Protein AF-A0A956ESB9-F1 (afdb_monomer_lite)

Secondary structure (DSSP, 8-state):
-----PPPPPPPPP-HHHHHHHHHHHHHHHHHHHHHHHHHHHHHHHHHHHHHHHHHHHHHHHHHHHHHHHHHHHHHHHHHHH-SSPPPP---BSS---TT-PEEPPTTTT-SGGGEETTEE----SEESSEEEEEEETTSTTEEEEEEEE-SSSSSS-SEEEEEEEEEETTEEEEEEE--SSS--PPP-

pLDDT: mean 80.57, std 12.27, range [48.78, 97.25]

Sequence (189 aa):
MYVDDEPEPPAPPRDPHVEAESAESFLDRRGPRLLMLAFALATLLVCASVLGYERIDRSVRTARCEQDMLAAEEWQRLIESCGAPLPPSSAPVPPEVPRGVSVTTSPSDWKQPATRCGAREFSVSGPQLHSFRWERISSLADGGEVIIEADLDGDGAVDHKARFAVICDHRGCLVGDAMEDGYCDPAPD

Radius of gyration: 34.65 Å; chains: 1; bounding box: 60×54×116 Å

Foldseek 3Di:
DDDDDDDDPDDPDDDPVVVVVVVVVVCVPCVVVVVVVVVVVVVVVVVVVVVVVVVVVVVVLQVQLVVVVVLVVLLQVFQQLQAPPAWAKDQWVVNAAFAPFFDADDPVSQPDRRQHRPPHGRDDGDTHQWIWIWHADVVQVRWTKIWIFGDHPGPRDTPFIWIWIWHHDPVTIDIDDIPGPDRNDDDDD

Structure (mmCIF, N/CA/C/O backbone):
data_AF-A0A956ESB9-F1
#
_entry.id   AF-A0A956ESB9-F1
#
loop_
_atom_site.group_PDB
_atom_site.id
_atom_site.type_symbol
_atom_site.label_atom_id
_atom_site.label_alt_id
_atom_site.label_comp_id
_atom_site.label_asym_id
_atom_site.label_entity_id
_atom_site.label_seq_id
_atom_site.pdbx_PDB_ins_code
_atom_site.Cartn_x
_atom_site.Cartn_y
_atom_site.Cartn_z
_atom_site.occupancy
_atom_site.B_iso_or_equiv
_atom_site.auth_seq_id
_atom_site.auth_comp_id
_atom_site.auth_asym_id
_atom_site.auth_atom_id
_atom_site.pdbx_PDB_model_num
ATOM 1 N N . MET A 1 1 ? -26.037 40.327 86.211 1.00 48.78 1 MET A N 1
ATOM 2 C CA . MET A 1 1 ? -27.245 39.492 86.076 1.00 48.78 1 MET A CA 1
ATOM 3 C C . MET A 1 1 ? -26.784 38.187 85.469 1.00 48.78 1 MET A C 1
ATOM 5 O O . MET A 1 1 ? -26.322 38.214 84.338 1.00 48.78 1 MET A O 1
ATOM 9 N N . TYR A 1 2 ? -26.764 37.114 86.257 1.00 49.31 2 TYR A N 1
ATOM 10 C CA . TYR A 1 2 ? -26.548 35.762 85.745 1.00 49.31 2 TYR A CA 1
ATOM 11 C C . TYR A 1 2 ? -27.905 35.268 85.244 1.00 49.31 2 TYR A C 1
ATOM 13 O O . TYR A 1 2 ? -28.885 35.365 85.979 1.00 49.31 2 TYR A O 1
ATOM 21 N N . VAL A 1 3 ? -27.968 34.872 83.976 1.00 58.34 3 VAL A N 1
ATOM 22 C CA . VAL A 1 3 ? -29.128 34.192 83.398 1.00 58.34 3 VAL A CA 1
ATOM 23 C C . VAL A 1 3 ? -28.868 32.710 83.636 1.00 58.34 3 VAL A C 1
ATOM 25 O O . VAL A 1 3 ? -27.864 32.195 83.152 1.00 58.34 3 VAL A O 1
ATOM 28 N N . ASP A 1 4 ? -29.690 32.081 84.472 1.00 57.28 4 ASP A N 1
ATOM 29 C CA . ASP A 1 4 ? -29.689 30.632 84.658 1.00 57.28 4 ASP A CA 1
ATOM 30 C C . ASP A 1 4 ? -30.142 29.986 83.341 1.00 57.28 4 ASP A C 1
ATOM 32 O O . ASP A 1 4 ? -31.296 30.139 82.938 1.00 57.28 4 ASP A O 1
ATOM 36 N N . ASP A 1 5 ? -29.221 29.311 82.650 1.00 62.50 5 ASP A N 1
ATOM 37 C CA . ASP A 1 5 ? -29.546 28.436 81.524 1.00 62.50 5 ASP A CA 1
ATOM 38 C C . ASP A 1 5 ? -30.211 27.169 82.079 1.00 62.50 5 ASP A C 1
ATOM 40 O O . ASP A 1 5 ? -29.567 26.330 82.718 1.00 62.50 5 ASP A O 1
ATOM 44 N N . GLU A 1 6 ? -31.523 27.048 81.866 1.00 71.81 6 GLU A N 1
ATOM 45 C CA . GLU A 1 6 ? -32.267 25.819 82.139 1.00 71.81 6 GLU A CA 1
ATOM 46 C C . GLU A 1 6 ? -31.714 24.680 81.261 1.00 71.81 6 GLU A C 1
ATOM 48 O O . GLU A 1 6 ? -31.600 24.840 80.043 1.00 71.81 6 GLU A O 1
ATOM 53 N N . PRO A 1 7 ? -31.366 23.519 81.843 1.00 73.69 7 PRO A N 1
ATOM 54 C CA . PRO A 1 7 ? -30.838 22.399 81.082 1.00 73.69 7 PRO A CA 1
ATOM 55 C C . PRO A 1 7 ? -31.902 21.856 80.123 1.00 73.69 7 PRO A C 1
ATOM 57 O O . PRO A 1 7 ? -32.994 21.459 80.535 1.00 73.69 7 PRO A O 1
ATOM 60 N N . GLU A 1 8 ? -31.555 21.827 78.837 1.00 78.19 8 GLU A N 1
ATOM 61 C CA . GLU A 1 8 ? -32.406 21.318 77.765 1.00 78.19 8 GLU A CA 1
ATOM 62 C C . GLU A 1 8 ? -32.813 19.856 78.054 1.00 78.19 8 GLU A C 1
ATOM 64 O O . GLU A 1 8 ? -31.963 19.038 78.432 1.00 78.19 8 GLU A O 1
ATOM 69 N N . PRO A 1 9 ? -34.104 19.498 77.916 1.00 79.88 9 PRO A N 1
ATOM 70 C CA . PRO A 1 9 ? -34.563 18.144 78.184 1.00 79.88 9 PRO A CA 1
ATOM 71 C C . PRO A 1 9 ? -33.881 17.139 77.241 1.00 79.88 9 PRO A C 1
ATOM 73 O O . PRO A 1 9 ? -33.668 17.436 76.063 1.00 79.88 9 PRO A O 1
ATOM 76 N N . PRO A 1 10 ? -33.552 15.929 77.730 1.00 80.44 10 PRO A N 1
ATOM 77 C CA . PRO A 1 10 ? -32.875 14.924 76.926 1.00 80.44 10 PRO A CA 1
ATOM 78 C C . PRO A 1 10 ? -33.715 14.568 75.698 1.00 80.44 10 PRO A C 1
ATOM 80 O O . PRO A 1 10 ? -34.915 14.303 75.804 1.00 80.44 10 PRO A O 1
ATOM 83 N N . ALA A 1 11 ? -33.064 14.556 74.533 1.00 80.56 11 ALA A N 1
ATOM 84 C CA . ALA A 1 11 ? -33.702 14.195 73.278 1.00 80.56 11 ALA A CA 1
ATOM 85 C C . ALA A 1 11 ? -34.368 12.809 73.397 1.00 80.56 11 ALA A C 1
ATOM 87 O O . ALA A 1 11 ? -33.762 11.887 73.958 1.00 80.56 11 ALA A O 1
ATOM 88 N N . PRO A 1 12 ? -35.600 12.641 72.882 1.00 81.56 12 PRO A N 1
ATOM 89 C CA . PRO A 1 12 ? -36.288 11.364 72.948 1.00 81.56 12 PRO A CA 1
ATOM 90 C C . PRO A 1 12 ? -35.470 10.284 72.220 1.00 81.56 12 PRO A C 1
ATOM 92 O O . PRO A 1 12 ? -34.840 10.575 71.196 1.00 81.56 12 PRO A O 1
ATOM 95 N N . PRO A 1 13 ? -35.463 9.040 72.732 1.00 79.12 13 PRO A N 1
ATOM 96 C CA . PRO A 1 13 ? -34.739 7.943 72.107 1.00 79.12 13 PRO A CA 1
ATOM 97 C C . PRO A 1 13 ? -35.246 7.751 70.675 1.00 79.12 13 PRO A C 1
ATOM 99 O O . PRO A 1 13 ? -36.443 7.574 70.451 1.00 79.12 13 PRO A O 1
ATOM 102 N N . ARG A 1 14 ? -34.331 7.823 69.701 1.00 69.81 14 ARG A N 1
ATOM 103 C CA . ARG A 1 14 ? -34.643 7.516 68.302 1.00 69.81 14 ARG A CA 1
ATOM 104 C C . ARG A 1 14 ? -35.057 6.054 68.215 1.00 69.81 14 ARG A C 1
ATOM 106 O O . ARG A 1 14 ? -34.281 5.185 68.600 1.00 69.81 14 ARG A O 1
ATOM 113 N N . ASP A 1 15 ? -36.267 5.812 67.727 1.00 69.38 15 ASP A N 1
ATOM 114 C CA . ASP A 1 15 ? -36.794 4.472 67.507 1.00 69.38 15 ASP A CA 1
ATOM 115 C C . ASP A 1 15 ? -36.159 3.880 66.231 1.00 69.38 15 ASP A C 1
ATOM 117 O O . ASP A 1 15 ? -36.462 4.348 65.128 1.00 69.38 15 ASP A O 1
ATOM 121 N N . PRO A 1 16 ? -35.257 2.886 66.344 1.00 63.50 16 PRO A N 1
ATOM 122 C CA . PRO A 1 16 ? -34.542 2.332 65.196 1.00 63.50 16 PRO A CA 1
ATOM 123 C C . PRO A 1 16 ? -35.463 1.572 64.231 1.00 63.50 16 PRO A C 1
ATOM 125 O O . PRO A 1 16 ? -35.059 1.284 63.105 1.00 63.50 16 PRO A O 1
ATOM 128 N N . HIS A 1 17 ? -36.701 1.259 64.632 1.00 59.75 17 HIS A N 1
ATOM 129 C CA . HIS A 1 17 ? -37.647 0.547 63.777 1.00 59.75 17 HIS A CA 1
ATOM 130 C C . HIS A 1 17 ? -38.324 1.437 62.726 1.00 59.75 17 HIS A C 1
ATOM 132 O O . HIS A 1 17 ? -38.729 0.925 61.685 1.00 59.75 17 HIS A O 1
ATOM 138 N N . VAL A 1 18 ? -38.386 2.758 62.927 1.00 57.66 18 VAL A N 1
ATOM 139 C CA . VAL A 1 18 ? -39.071 3.674 61.992 1.00 57.66 18 VAL A CA 1
ATOM 140 C C . VAL A 1 18 ? -38.195 4.040 60.781 1.00 57.66 18 VAL A C 1
ATOM 142 O O . VAL A 1 18 ? -38.713 4.363 59.714 1.00 57.66 18 VAL A O 1
ATOM 145 N N . GLU A 1 19 ? -36.866 3.941 60.889 1.00 55.91 19 GLU A N 1
ATOM 146 C CA . GLU A 1 19 ? -35.960 4.243 59.766 1.00 55.91 19 GLU A CA 1
ATOM 147 C C . GLU A 1 19 ? -35.811 3.077 58.769 1.00 55.91 19 GLU A C 1
ATOM 149 O O . GLU A 1 19 ? -35.479 3.310 57.605 1.00 55.91 19 GLU A O 1
ATOM 154 N N . ALA A 1 20 ? -36.114 1.837 59.173 1.00 56.72 20 ALA A N 1
ATOM 155 C CA . ALA A 1 20 ? -35.948 0.659 58.318 1.00 56.72 20 ALA A CA 1
ATOM 156 C C . ALA A 1 20 ? -37.058 0.504 57.255 1.00 56.72 20 ALA A C 1
ATOM 158 O O . ALA A 1 20 ? -36.759 0.169 56.110 1.00 56.72 20 ALA A O 1
ATOM 159 N N . GLU A 1 21 ? -38.321 0.821 57.571 1.00 53.91 21 GLU A N 1
ATOM 160 C CA . GLU A 1 21 ? -39.445 0.658 56.621 1.00 53.91 21 GLU A CA 1
ATOM 161 C C . GLU A 1 21 ? -39.435 1.678 55.462 1.00 53.91 21 GLU A C 1
ATOM 163 O O . GLU A 1 21 ? -40.023 1.452 54.400 1.00 53.91 21 GLU A O 1
ATOM 168 N N . SER A 1 22 ? -38.729 2.800 55.617 1.00 56.19 22 SER A N 1
ATOM 169 C CA . SER A 1 22 ? -38.654 3.848 54.589 1.00 56.19 22 SER A CA 1
ATOM 170 C C . SER A 1 22 ? -37.758 3.455 53.404 1.00 56.19 22 SER A C 1
ATOM 172 O O . SER A 1 22 ? -38.047 3.805 52.256 1.0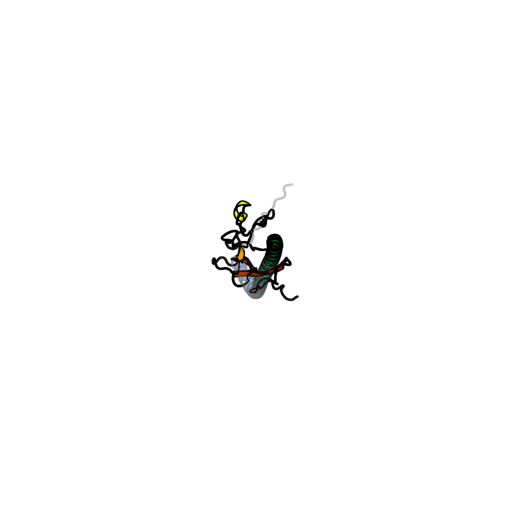0 56.19 22 SER A O 1
ATOM 174 N N . ALA A 1 23 ? -36.700 2.676 53.651 1.00 56.38 23 ALA A N 1
ATOM 175 C CA . ALA A 1 23 ? -35.727 2.311 52.622 1.00 56.38 23 ALA A CA 1
ATOM 176 C C . ALA A 1 23 ? -36.267 1.266 51.628 1.00 56.38 23 ALA A C 1
ATOM 178 O O . ALA A 1 23 ? -35.984 1.350 50.430 1.00 56.38 23 ALA A O 1
ATOM 179 N N . GLU A 1 24 ? -37.087 0.318 52.090 1.00 57.22 24 GLU A N 1
ATOM 180 C CA . GLU A 1 24 ? -37.598 -0.767 51.242 1.00 57.22 24 GLU A CA 1
ATOM 181 C C . GLU A 1 24 ? -38.722 -0.299 50.301 1.00 57.22 24 GLU A C 1
ATOM 183 O O . GLU A 1 24 ? -38.740 -0.659 49.123 1.00 57.22 24 GLU A O 1
ATOM 188 N N . SER A 1 25 ? -39.600 0.608 50.753 1.00 58.94 25 SER A N 1
ATOM 189 C CA . SER A 1 25 ? -40.683 1.146 49.907 1.00 58.94 25 SER A CA 1
ATOM 190 C C . SER A 1 25 ? -40.184 2.058 48.773 1.00 58.94 25 SER A C 1
ATOM 192 O O . SER A 1 25 ? -40.840 2.211 47.735 1.00 58.94 25 SER A O 1
ATOM 194 N N . PHE A 1 26 ? -39.002 2.659 48.945 1.00 54.91 26 PHE A N 1
ATOM 195 C CA . PHE A 1 26 ? -38.412 3.557 47.955 1.00 54.91 26 PHE A CA 1
ATOM 196 C C . PHE A 1 26 ? -37.800 2.797 46.770 1.00 54.91 26 PHE A C 1
ATOM 198 O O . PHE A 1 26 ? -37.851 3.276 45.630 1.00 54.91 26 PHE A O 1
ATOM 205 N N . LEU A 1 27 ? -37.269 1.597 47.024 1.00 58.94 27 LEU A N 1
ATOM 206 C CA . LEU A 1 27 ? -36.741 0.701 45.995 1.00 58.94 27 LEU A CA 1
ATOM 207 C C . LEU A 1 27 ? -37.862 0.108 45.125 1.00 58.94 27 LEU A C 1
ATOM 209 O O . LEU A 1 27 ? -37.694 0.008 43.908 1.00 58.94 27 LEU A O 1
ATOM 213 N N . ASP A 1 28 ? -39.031 -0.167 45.705 1.00 67.00 28 ASP A N 1
ATOM 214 C CA . ASP A 1 28 ? -40.118 -0.887 45.031 1.00 67.00 28 ASP A CA 1
ATOM 215 C C . ASP A 1 28 ? -40.805 -0.076 43.905 1.00 67.00 28 ASP A C 1
ATOM 217 O O . ASP A 1 28 ? -41.089 -0.588 42.822 1.00 67.00 28 ASP A O 1
ATOM 221 N N . ARG A 1 29 ? -40.992 1.245 44.069 1.00 68.50 29 ARG A N 1
ATOM 222 C CA . ARG A 1 29 ? -41.645 2.080 43.028 1.00 68.50 29 ARG A CA 1
ATOM 223 C C . ARG A 1 29 ? -40.711 2.672 41.976 1.00 68.50 29 ARG A C 1
ATOM 225 O O . ARG A 1 29 ? -41.174 3.038 40.892 1.00 68.50 29 ARG A O 1
ATOM 232 N N . ARG A 1 30 ? -39.419 2.837 42.277 1.00 75.62 30 ARG A N 1
ATOM 233 C CA . ARG A 1 30 ? -38.448 3.465 41.353 1.00 75.62 30 ARG A CA 1
ATOM 234 C C . ARG A 1 30 ? -37.533 2.461 40.654 1.00 75.62 30 ARG A C 1
ATOM 236 O O . ARG A 1 30 ? -37.027 2.791 39.579 1.00 75.62 30 ARG A O 1
ATOM 243 N N . GLY A 1 31 ? -37.395 1.249 41.194 1.00 80.31 31 GLY A N 1
ATOM 244 C CA . GLY A 1 31 ? -36.594 0.159 40.632 1.00 80.31 31 GLY A CA 1
ATOM 245 C C . GLY A 1 31 ? -36.803 -0.089 39.130 1.00 80.31 31 GLY A C 1
ATOM 246 O O . GLY A 1 31 ? -35.832 0.005 38.376 1.00 80.31 31 GLY A O 1
ATOM 247 N N . PRO A 1 32 ? -38.038 -0.311 38.635 1.00 87.75 32 PRO A N 1
ATOM 248 C CA . PRO A 1 32 ? -38.239 -0.673 37.229 1.00 87.75 32 PRO A CA 1
ATOM 249 C C . PRO A 1 32 ? -37.918 0.467 36.252 1.00 87.75 32 PRO A C 1
ATOM 251 O O . PRO A 1 32 ? -37.432 0.220 35.150 1.00 87.75 32 PRO A O 1
ATOM 254 N N . ARG A 1 33 ? -38.133 1.732 36.644 1.00 88.19 33 ARG A N 1
ATOM 255 C CA . ARG A 1 33 ? -37.817 2.890 35.787 1.00 88.19 33 ARG A CA 1
ATOM 256 C C . ARG A 1 33 ? -36.315 3.120 35.671 1.00 88.19 33 ARG A C 1
ATOM 258 O O . ARG A 1 33 ? -35.834 3.393 34.575 1.00 88.19 33 ARG A O 1
ATOM 265 N N . LEU A 1 34 ? -35.586 2.991 36.780 1.00 88.69 34 LEU A N 1
ATOM 266 C CA . LEU A 1 34 ? -34.125 3.087 36.780 1.00 88.69 34 LEU A CA 1
ATOM 267 C C . LEU A 1 34 ? -33.497 1.949 35.968 1.00 88.69 34 LEU A C 1
ATOM 269 O O . LEU A 1 34 ? -32.579 2.205 35.194 1.00 88.69 34 LEU A O 1
ATOM 273 N N . LEU A 1 35 ? -34.037 0.730 36.072 1.00 89.69 35 LEU A N 1
ATOM 274 C CA . LEU A 1 35 ? -33.574 -0.415 35.288 1.00 89.69 35 LEU A CA 1
ATOM 275 C C . LEU A 1 35 ? -33.789 -0.205 33.780 1.00 89.69 35 LEU A C 1
ATOM 277 O O . LEU A 1 35 ? -32.865 -0.413 32.997 1.00 89.69 35 LEU A O 1
ATOM 281 N N . MET A 1 36 ? -34.974 0.262 33.365 1.00 93.38 36 MET A N 1
ATOM 282 C CA . MET A 1 36 ? -35.233 0.556 31.949 1.00 93.38 36 MET A CA 1
ATOM 283 C C . MET A 1 36 ? -34.343 1.683 31.415 1.00 93.38 36 MET A C 1
ATOM 285 O O . MET A 1 36 ? -33.826 1.571 30.306 1.00 93.38 36 MET A O 1
ATOM 289 N N . LEU A 1 37 ? -34.119 2.742 32.202 1.00 94.81 37 LEU A N 1
ATOM 290 C CA . LEU A 1 37 ? -33.213 3.826 31.819 1.00 94.81 37 LEU A CA 1
ATOM 291 C C . LEU A 1 37 ? -31.774 3.315 31.656 1.00 94.81 37 LEU A C 1
ATOM 293 O O . LEU A 1 37 ? -31.121 3.637 30.668 1.00 94.81 37 LEU A O 1
ATOM 297 N N . ALA A 1 38 ? -31.295 2.494 32.594 1.00 94.81 38 ALA A N 1
ATOM 298 C CA . ALA A 1 38 ? -29.962 1.904 32.530 1.00 94.81 38 ALA A CA 1
ATOM 299 C C . ALA A 1 38 ? -29.798 1.002 31.297 1.00 94.81 38 ALA A C 1
ATOM 301 O O . ALA A 1 38 ? -28.787 1.091 30.604 1.00 94.81 38 ALA A O 1
ATOM 302 N N . PHE A 1 39 ? -30.809 0.190 30.974 1.00 96.19 39 PHE A N 1
ATOM 303 C CA . PHE A 1 39 ? -30.790 -0.673 29.793 1.00 96.19 39 PHE A CA 1
ATOM 304 C C . PHE A 1 39 ? -30.795 0.128 28.483 1.00 96.19 39 PHE A C 1
ATOM 306 O O . PHE A 1 39 ? -30.032 -0.169 27.562 1.00 96.19 39 PHE A O 1
ATOM 313 N N . ALA A 1 40 ? -31.616 1.179 28.406 1.00 96.75 40 ALA A N 1
ATOM 314 C CA . ALA A 1 40 ? -31.646 2.074 27.254 1.00 96.75 40 ALA A CA 1
ATOM 315 C C . ALA A 1 40 ? -30.302 2.795 27.069 1.00 96.75 40 ALA A C 1
ATOM 317 O O . ALA A 1 40 ? -29.779 2.840 25.958 1.00 96.75 40 ALA A O 1
ATOM 318 N N . LEU A 1 41 ? -29.705 3.296 28.154 1.00 97.25 41 LEU A N 1
ATOM 319 C CA . LEU A 1 41 ? -28.400 3.955 28.112 1.00 97.25 41 LEU A CA 1
ATOM 320 C C . LEU A 1 41 ? -27.284 2.986 27.694 1.00 97.25 41 LEU A C 1
ATOM 322 O O . LEU A 1 41 ? -26.458 3.336 26.856 1.00 97.25 41 LEU A O 1
ATOM 326 N N . ALA A 1 42 ? -27.281 1.761 28.227 1.00 97.25 42 ALA A N 1
ATOM 327 C CA . ALA A 1 42 ? -26.323 0.728 27.841 1.00 97.25 42 ALA A CA 1
ATOM 328 C C . ALA A 1 42 ? -26.450 0.367 26.354 1.00 97.25 42 ALA A C 1
ATOM 330 O O . ALA A 1 42 ? -25.446 0.268 25.654 1.00 97.25 42 ALA A O 1
ATOM 331 N N . THR A 1 43 ? -27.681 0.246 25.851 1.00 97.19 43 THR A N 1
ATOM 332 C CA . THR A 1 43 ? -27.942 -0.027 24.431 1.00 97.19 43 THR A CA 1
ATOM 333 C C . THR A 1 43 ? -27.442 1.120 23.550 1.00 97.19 43 THR A C 1
ATOM 335 O O . THR A 1 43 ? -26.757 0.880 22.561 1.00 97.19 43 THR A O 1
ATOM 338 N N . LEU A 1 44 ? -27.713 2.373 23.933 1.00 96.81 44 LEU A N 1
ATOM 339 C CA . LEU A 1 44 ? -27.220 3.552 23.216 1.00 96.81 44 LEU A CA 1
ATOM 340 C C . LEU A 1 44 ? -25.690 3.626 23.202 1.00 96.81 44 LEU A C 1
ATOM 342 O O . LEU A 1 44 ? -25.117 3.963 22.169 1.00 96.81 44 LEU A O 1
ATOM 346 N N . LEU A 1 45 ? -25.029 3.281 24.312 1.00 97.12 45 LEU A N 1
ATOM 347 C CA . LEU A 1 45 ? -23.568 3.219 24.384 1.00 97.12 45 LEU A CA 1
ATOM 348 C C . LEU A 1 45 ? -23.005 2.165 23.426 1.00 97.12 45 LEU A C 1
ATOM 350 O O . LEU A 1 45 ? -22.099 2.480 22.662 1.00 97.12 45 LEU A O 1
ATOM 354 N N . VAL A 1 46 ? -23.575 0.955 23.403 1.00 96.25 46 VAL A N 1
ATOM 355 C CA . VAL A 1 46 ? -23.153 -0.103 22.470 1.00 96.25 46 VAL A CA 1
ATOM 356 C C . VAL A 1 46 ? -23.363 0.331 21.017 1.00 96.25 46 VAL A C 1
ATOM 358 O O . VAL A 1 46 ? -22.438 0.226 20.214 1.00 96.25 46 VAL A O 1
ATOM 361 N N . CYS A 1 47 ? -24.531 0.887 20.675 1.00 95.00 47 CYS A N 1
ATOM 362 C CA . CYS A 1 47 ? -24.802 1.407 19.332 1.00 95.00 47 CYS A CA 1
ATOM 363 C C . CYS A 1 47 ? -23.809 2.506 18.924 1.00 95.00 47 CYS A C 1
ATOM 365 O O . CYS A 1 47 ? -23.287 2.481 17.811 1.00 95.00 47 CYS A O 1
ATOM 367 N N . ALA A 1 48 ? -23.514 3.451 19.821 1.00 94.19 48 ALA A N 1
ATOM 368 C CA . ALA A 1 48 ? -22.550 4.516 19.560 1.00 94.19 48 ALA A CA 1
ATOM 369 C C . ALA A 1 48 ? -21.126 3.970 19.363 1.00 94.19 48 ALA A C 1
ATOM 371 O O . ALA A 1 48 ? -20.408 4.453 18.489 1.00 94.19 48 ALA A O 1
ATOM 372 N N . SER A 1 49 ? -20.724 2.949 20.127 1.00 92.81 49 SER A N 1
ATOM 373 C CA . SER A 1 49 ? -19.426 2.287 19.962 1.00 92.81 49 SER A CA 1
ATOM 374 C C . SER A 1 49 ? -19.303 1.567 18.619 1.00 92.81 49 SER A C 1
ATOM 376 O O . SER A 1 49 ? -18.276 1.710 17.961 1.00 92.81 49 SER A O 1
ATOM 378 N N . VAL A 1 50 ? -20.342 0.846 18.184 1.00 92.19 50 VAL A N 1
ATOM 379 C CA . VAL A 1 50 ? -20.344 0.144 16.888 1.00 92.19 50 VAL A CA 1
ATOM 380 C C . VAL A 1 50 ? -20.264 1.139 15.728 1.00 92.19 50 VAL A C 1
ATOM 382 O O . VAL A 1 50 ? -19.385 1.016 14.881 1.00 92.19 50 VAL A O 1
ATOM 385 N N . LEU A 1 51 ? -21.095 2.187 15.735 1.00 91.38 51 LEU A N 1
ATOM 386 C CA . LEU A 1 51 ? -21.065 3.230 14.699 1.00 91.38 51 LEU A CA 1
ATOM 387 C C . LEU A 1 51 ? -19.735 3.999 14.682 1.00 91.38 51 LEU A C 1
ATOM 389 O O . LEU A 1 51 ? -19.236 4.376 13.621 1.00 91.38 51 LEU A O 1
ATOM 393 N N . GLY A 1 52 ? -19.149 4.238 15.860 1.00 88.62 52 GLY A N 1
ATOM 394 C CA . GLY A 1 52 ? -17.823 4.836 15.982 1.00 88.62 52 GLY A CA 1
ATOM 395 C C . GLY A 1 52 ? -16.741 3.959 15.353 1.00 88.62 52 GLY A C 1
ATOM 396 O O . GLY A 1 52 ? -15.905 4.469 14.607 1.00 88.62 52 GLY A O 1
ATOM 397 N N . TYR A 1 53 ? -16.790 2.649 15.605 1.00 84.81 53 TYR A N 1
ATOM 398 C CA . TYR A 1 53 ? -15.859 1.681 15.031 1.00 84.81 53 TYR A CA 1
ATOM 399 C C . TYR A 1 53 ? -15.971 1.616 13.504 1.00 84.81 53 TYR A C 1
ATOM 401 O O . TYR A 1 53 ? -14.962 1.771 12.826 1.00 84.81 53 TYR A O 1
ATOM 409 N N . GLU A 1 54 ? -17.183 1.495 12.955 1.00 83.56 54 GLU A N 1
ATOM 410 C CA . GLU A 1 54 ? -17.405 1.451 11.500 1.00 83.56 54 GLU A CA 1
ATOM 411 C C . GLU A 1 54 ? -16.908 2.714 10.790 1.00 83.56 54 GLU A C 1
ATOM 413 O O . GLU A 1 54 ? -16.342 2.645 9.698 1.00 83.56 54 GLU A O 1
ATOM 418 N N . ARG A 1 55 ? -17.090 3.887 11.410 1.00 82.31 55 ARG A N 1
ATOM 419 C CA . ARG A 1 55 ? -16.620 5.152 10.838 1.00 82.31 55 ARG A CA 1
ATOM 420 C C . ARG A 1 55 ? -15.098 5.246 10.831 1.00 82.31 55 ARG A C 1
ATOM 422 O O . ARG A 1 55 ? -14.532 5.703 9.838 1.00 82.31 55 ARG A O 1
ATOM 429 N N . ILE A 1 56 ? -14.450 4.842 11.927 1.00 78.81 56 ILE A N 1
ATOM 430 C CA . ILE A 1 56 ? -12.986 4.811 12.016 1.00 78.81 56 ILE A CA 1
ATOM 431 C C . ILE A 1 56 ? -12.444 3.820 10.994 1.00 78.81 56 ILE A C 1
ATOM 433 O O . ILE A 1 56 ? -11.585 4.196 10.201 1.00 78.81 56 ILE A O 1
ATOM 437 N N . ASP A 1 57 ? -12.993 2.608 10.959 1.00 80.62 57 ASP A N 1
ATOM 438 C CA . ASP A 1 57 ? -12.581 1.569 10.027 1.00 80.62 57 ASP A CA 1
ATOM 439 C C . ASP A 1 57 ? -12.685 2.069 8.584 1.00 80.62 57 ASP A C 1
ATOM 441 O O . ASP A 1 57 ? -11.671 2.144 7.896 1.00 80.62 57 ASP A O 1
ATOM 445 N N . ARG A 1 58 ? -13.849 2.587 8.166 1.00 78.06 58 ARG A N 1
ATOM 446 C CA . ARG A 1 58 ? -14.031 3.167 6.825 1.00 78.06 58 ARG A CA 1
ATOM 447 C C . ARG A 1 58 ? -13.014 4.265 6.517 1.00 78.06 58 ARG A C 1
ATOM 449 O O . ARG A 1 58 ? -12.422 4.247 5.445 1.00 78.06 58 ARG A O 1
ATOM 456 N N . SER A 1 59 ? -12.781 5.195 7.446 1.00 75.25 59 SER A N 1
ATOM 457 C CA . SER A 1 59 ? -11.814 6.280 7.227 1.00 75.25 59 SER A CA 1
ATOM 458 C C . SER A 1 59 ? -10.386 5.765 7.034 1.00 75.25 59 SER A C 1
ATOM 460 O O . SER A 1 59 ? -9.654 6.271 6.187 1.00 75.25 59 SER A O 1
ATOM 462 N N . VAL A 1 60 ? -10.010 4.720 7.778 1.00 77.94 60 VAL A N 1
ATOM 463 C CA . VAL A 1 60 ? -8.708 4.064 7.657 1.00 77.94 60 VAL A CA 1
ATOM 464 C C . VAL A 1 60 ? -8.607 3.326 6.323 1.00 77.94 60 VAL A C 1
ATOM 466 O O . VAL A 1 60 ? -7.562 3.408 5.684 1.00 77.94 60 VAL A O 1
ATOM 469 N N . ARG A 1 61 ? -9.677 2.661 5.863 1.00 76.94 61 ARG A N 1
ATOM 470 C CA . ARG A 1 61 ? -9.701 2.004 4.545 1.00 76.94 61 ARG A CA 1
ATOM 471 C C . ARG A 1 61 ? -9.540 3.006 3.405 1.00 76.94 61 ARG A C 1
ATOM 473 O O . ARG A 1 61 ? -8.687 2.806 2.552 1.00 76.94 61 ARG A O 1
ATOM 480 N N . THR A 1 62 ? -10.285 4.112 3.428 1.00 77.62 62 THR A N 1
ATOM 481 C CA . THR A 1 62 ? -10.193 5.150 2.388 1.00 77.62 62 THR A CA 1
ATOM 482 C C . THR A 1 62 ? -8.795 5.761 2.313 1.00 77.62 62 THR A C 1
ATOM 484 O O . THR A 1 62 ? -8.243 5.878 1.224 1.00 77.62 62 THR A O 1
ATOM 487 N N . ALA A 1 63 ? -8.192 6.098 3.458 1.00 76.81 63 ALA A N 1
ATOM 488 C CA . ALA A 1 63 ? -6.837 6.649 3.485 1.00 76.81 63 ALA A CA 1
ATOM 489 C C . ALA A 1 63 ? -5.785 5.658 2.947 1.00 76.81 63 ALA A C 1
ATOM 491 O O . ALA A 1 63 ? -4.818 6.074 2.314 1.00 76.81 63 ALA A O 1
ATOM 492 N N . ARG A 1 64 ? -5.977 4.351 3.176 1.00 77.38 64 ARG A N 1
ATOM 493 C CA . ARG A 1 64 ? -5.109 3.296 2.625 1.00 77.38 64 ARG A CA 1
ATOM 494 C C . ARG A 1 64 ? -5.238 3.199 1.107 1.00 77.38 64 ARG A C 1
ATOM 496 O O . ARG A 1 64 ? -4.224 3.265 0.428 1.00 77.38 64 ARG A O 1
ATOM 503 N N . CYS A 1 65 ? -6.465 3.180 0.592 1.00 76.25 65 CYS A N 1
ATOM 504 C CA . CYS A 1 65 ? -6.715 3.165 -0.848 1.00 76.25 65 CYS A CA 1
ATOM 505 C C . CYS A 1 65 ? -6.094 4.363 -1.577 1.00 76.25 65 CYS A C 1
ATOM 507 O O . CYS A 1 65 ? -5.530 4.207 -2.656 1.00 76.25 65 CYS A O 1
ATOM 509 N N . GLU A 1 66 ? -6.152 5.561 -0.989 1.00 80.94 66 GLU A N 1
ATOM 510 C CA . GLU A 1 66 ? -5.504 6.741 -1.574 1.00 80.94 66 GLU A CA 1
ATOM 511 C C . GLU A 1 66 ? -3.979 6.561 -1.666 1.00 80.94 66 GLU A C 1
ATOM 513 O O . GLU A 1 66 ? -3.374 6.879 -2.690 1.00 80.94 66 GLU A O 1
ATOM 518 N N . GLN A 1 67 ? -3.356 5.987 -0.632 1.00 79.50 67 GLN A N 1
ATOM 519 C CA . GLN A 1 67 ? -1.927 5.675 -0.643 1.00 79.50 67 GLN A CA 1
ATOM 520 C C . GLN A 1 67 ? -1.570 4.631 -1.714 1.00 79.50 67 GLN A C 1
ATOM 522 O O . GLN A 1 67 ? -0.546 4.782 -2.384 1.00 79.50 67 GLN A O 1
ATOM 527 N N . ASP A 1 68 ? -2.407 3.612 -1.902 1.00 77.44 68 ASP A N 1
ATOM 528 C CA . ASP A 1 68 ? -2.173 2.547 -2.884 1.00 77.44 68 ASP A CA 1
ATOM 529 C C . ASP A 1 68 ? -2.273 3.061 -4.314 1.00 77.44 68 ASP A C 1
ATOM 531 O O . ASP A 1 68 ? -1.411 2.760 -5.140 1.00 77.44 68 ASP A O 1
ATOM 535 N N . MET A 1 69 ? -3.257 3.917 -4.587 1.00 77.44 69 MET A N 1
ATOM 536 C CA . MET A 1 69 ? -3.396 4.576 -5.884 1.00 77.44 69 MET A CA 1
ATOM 537 C C . MET A 1 69 ? -2.196 5.477 -6.192 1.00 77.44 69 MET A C 1
ATOM 539 O O . MET A 1 69 ? -1.649 5.413 -7.292 1.00 77.44 69 MET A O 1
ATOM 543 N N . LEU A 1 70 ? -1.723 6.265 -5.220 1.00 83.75 70 LEU A N 1
ATOM 544 C CA . LEU A 1 70 ? -0.532 7.103 -5.401 1.00 83.75 70 LEU A CA 1
ATOM 545 C C . LEU A 1 70 ? 0.727 6.268 -5.672 1.00 83.75 70 LEU A C 1
ATOM 547 O O . LEU A 1 70 ? 1.529 6.616 -6.541 1.00 83.75 70 LEU A O 1
ATOM 551 N N . ALA A 1 71 ? 0.895 5.154 -4.958 1.00 82.88 71 ALA A N 1
ATOM 552 C CA . ALA A 1 71 ? 2.013 4.244 -5.176 1.00 82.88 71 ALA A CA 1
ATOM 553 C C . ALA A 1 71 ? 1.925 3.540 -6.541 1.00 82.88 71 ALA A C 1
ATOM 555 O O . ALA A 1 71 ? 2.940 3.408 -7.228 1.00 82.88 71 ALA A O 1
ATOM 556 N N . ALA A 1 72 ? 0.727 3.130 -6.965 1.00 78.50 72 ALA A N 1
ATOM 557 C CA . ALA A 1 72 ? 0.489 2.555 -8.286 1.00 78.50 72 ALA A CA 1
ATOM 558 C C . ALA A 1 72 ? 0.823 3.552 -9.407 1.00 78.50 72 ALA A C 1
ATOM 560 O O . ALA A 1 72 ? 1.530 3.198 -10.352 1.00 78.50 72 ALA A O 1
ATOM 561 N N . GLU A 1 73 ? 0.401 4.814 -9.274 1.00 81.38 73 GLU A N 1
ATOM 562 C CA . GLU A 1 73 ? 0.742 5.884 -10.218 1.00 81.38 73 GLU A CA 1
ATOM 563 C C . GLU A 1 73 ? 2.254 6.134 -10.303 1.00 81.38 73 GLU A C 1
ATOM 565 O O . GLU A 1 73 ? 2.800 6.391 -11.380 1.00 81.38 73 GLU A O 1
ATOM 570 N N . GLU A 1 74 ? 2.964 6.096 -9.175 1.00 87.44 74 GLU A N 1
ATOM 571 C CA . GLU A 1 74 ? 4.410 6.305 -9.169 1.00 87.44 74 GLU A CA 1
ATOM 572 C C . GLU A 1 74 ? 5.154 5.110 -9.793 1.00 87.44 74 GLU A C 1
ATOM 574 O O . GLU A 1 74 ? 6.076 5.312 -10.591 1.00 87.44 74 GLU A O 1
ATOM 579 N N . TRP A 1 75 ? 4.700 3.878 -9.542 1.00 83.62 75 TRP A N 1
ATOM 580 C CA . TRP A 1 75 ? 5.183 2.689 -10.249 1.00 83.62 75 TRP A CA 1
ATOM 581 C C . TRP A 1 75 ? 4.933 2.777 -11.753 1.00 83.62 75 TRP A C 1
ATOM 583 O O . TRP A 1 75 ? 5.840 2.507 -12.540 1.00 83.62 75 TRP A O 1
ATOM 593 N N . GLN A 1 76 ? 3.743 3.211 -12.166 1.00 79.44 76 GLN A N 1
ATOM 594 C CA . GLN A 1 76 ? 3.424 3.463 -13.568 1.00 79.44 76 GLN A CA 1
ATOM 595 C C . GLN A 1 76 ? 4.440 4.420 -14.203 1.00 79.44 76 GLN A C 1
ATOM 597 O O . GLN A 1 76 ? 5.059 4.089 -15.216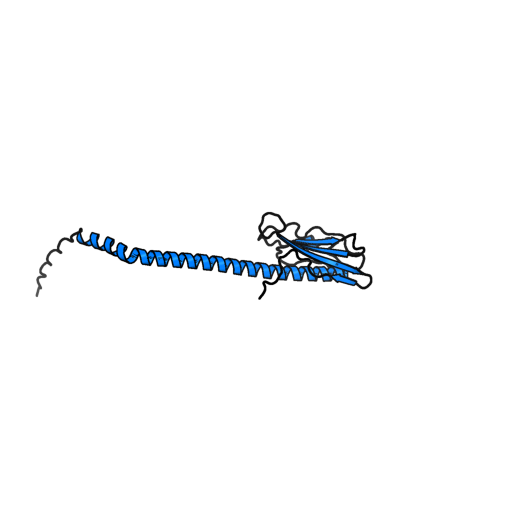 1.00 79.44 76 GLN A O 1
ATOM 602 N N . ARG A 1 77 ? 4.666 5.586 -13.584 1.00 84.31 77 ARG A N 1
ATOM 603 C CA . ARG A 1 77 ? 5.610 6.597 -14.092 1.00 84.31 77 ARG A CA 1
ATOM 604 C C . ARG A 1 77 ? 7.045 6.078 -14.151 1.00 84.31 77 ARG A C 1
ATOM 606 O O . ARG A 1 77 ? 7.826 6.529 -14.999 1.00 84.31 77 ARG A O 1
ATOM 613 N N . LEU A 1 78 ? 7.418 5.175 -13.242 1.00 88.31 78 LEU A N 1
ATOM 614 C CA . LEU A 1 78 ? 8.703 4.491 -13.293 1.00 88.31 78 LEU A CA 1
ATOM 615 C C . LEU A 1 78 ? 8.759 3.571 -14.520 1.00 88.31 78 LEU A C 1
ATOM 617 O O . LEU A 1 78 ? 9.654 3.740 -15.346 1.00 88.31 78 LEU A O 1
ATOM 621 N N . ILE A 1 79 ? 7.811 2.648 -14.679 1.00 84.06 79 ILE A N 1
ATOM 622 C CA . ILE A 1 79 ? 7.835 1.657 -15.764 1.00 84.06 79 ILE A CA 1
ATOM 623 C C . ILE A 1 79 ? 7.746 2.321 -17.144 1.00 84.06 79 ILE A C 1
ATOM 625 O O . ILE A 1 79 ? 8.518 1.972 -18.038 1.00 84.06 79 ILE A O 1
ATOM 629 N N . GLU A 1 80 ? 6.915 3.354 -17.304 1.00 81.44 80 GLU A N 1
ATOM 630 C CA . GLU A 1 80 ? 6.869 4.169 -18.527 1.00 81.44 80 GLU A CA 1
ATOM 631 C C . GLU A 1 80 ? 8.241 4.757 -18.890 1.00 81.44 80 GLU A C 1
ATOM 633 O O . GLU A 1 80 ? 8.588 4.866 -20.066 1.00 81.44 80 GLU A O 1
ATOM 638 N N . SER A 1 81 ? 9.056 5.103 -17.888 1.00 86.06 81 SER A N 1
ATOM 639 C CA . SER A 1 81 ? 10.399 5.648 -18.105 1.00 86.06 81 SER A CA 1
ATOM 640 C C . SER A 1 81 ? 11.466 4.598 -18.428 1.00 86.06 81 SER A C 1
ATOM 642 O O . SER A 1 81 ? 12.520 4.962 -18.949 1.00 86.06 81 SER A O 1
ATOM 644 N N . CYS A 1 82 ? 11.216 3.316 -18.137 1.00 82.69 82 CYS A N 1
ATOM 645 C CA . CYS A 1 82 ? 12.121 2.221 -18.496 1.00 82.69 82 CYS A CA 1
ATOM 646 C C . CYS A 1 82 ? 12.131 1.959 -20.007 1.00 82.69 82 CYS A C 1
ATOM 648 O O . CYS A 1 82 ? 13.183 1.645 -20.566 1.00 82.69 82 CYS A O 1
ATOM 650 N N . GLY A 1 83 ? 10.973 2.082 -20.664 1.00 78.62 83 GLY A N 1
ATOM 651 C CA . GLY A 1 83 ? 10.794 1.589 -22.028 1.00 78.62 83 GLY A CA 1
ATOM 652 C C . GLY A 1 83 ? 11.028 0.075 -22.136 1.00 78.62 83 GLY A C 1
ATOM 653 O O . GLY A 1 83 ? 10.978 -0.655 -21.146 1.00 78.62 83 GLY A O 1
ATOM 654 N N . ALA A 1 84 ? 11.286 -0.405 -23.354 1.00 77.88 84 ALA A N 1
ATOM 655 C CA . ALA A 1 84 ? 11.668 -1.795 -23.594 1.00 77.88 84 ALA A CA 1
ATOM 656 C C . ALA A 1 84 ? 13.206 -1.966 -23.541 1.00 77.88 84 ALA A C 1
ATOM 658 O O . ALA A 1 84 ? 13.924 -1.142 -24.118 1.00 77.88 84 ALA A O 1
ATOM 659 N N . PRO A 1 85 ? 13.736 -3.048 -22.933 1.00 81.88 85 PRO A N 1
ATOM 660 C CA . PRO A 1 85 ? 13.004 -4.135 -22.282 1.00 8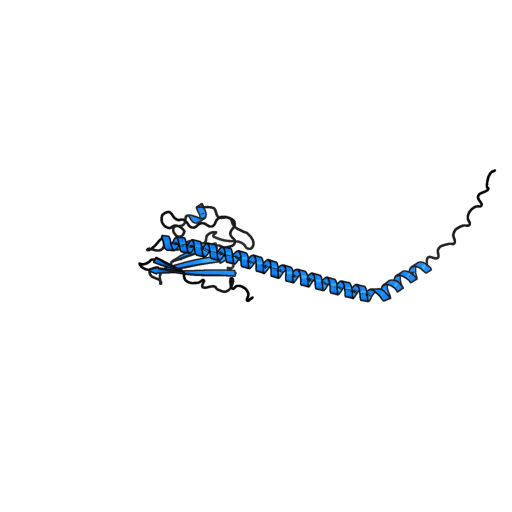1.88 85 PRO A CA 1
ATOM 661 C C . PRO A 1 85 ? 12.536 -3.775 -20.865 1.00 81.88 85 PRO A C 1
ATOM 663 O O . PRO A 1 85 ? 13.232 -3.082 -20.125 1.00 81.88 85 PRO A O 1
ATOM 666 N N . LEU A 1 86 ? 11.391 -4.335 -20.466 1.00 85.69 86 LEU A N 1
ATOM 667 C CA . LEU A 1 86 ? 10.863 -4.178 -19.113 1.00 85.69 86 LEU A CA 1
ATOM 668 C C . LEU A 1 86 ? 11.786 -4.788 -18.042 1.00 85.69 86 LEU A C 1
ATOM 670 O O . LEU A 1 86 ? 12.433 -5.821 -18.291 1.00 85.69 86 LEU A O 1
ATOM 674 N N . PRO A 1 87 ? 11.806 -4.209 -16.825 1.00 89.56 87 PRO A N 1
ATOM 675 C CA . PRO A 1 87 ? 12.600 -4.739 -15.730 1.00 89.56 87 PRO A CA 1
ATOM 676 C C . PRO A 1 87 ? 12.215 -6.184 -15.361 1.00 89.56 87 PRO A C 1
ATOM 678 O O . PRO A 1 87 ? 11.074 -6.609 -15.580 1.00 89.56 87 PRO A O 1
ATOM 681 N N . PRO A 1 88 ? 13.142 -6.967 -14.774 1.00 91.81 88 PRO A N 1
ATOM 682 C CA . PRO A 1 88 ? 12.806 -8.267 -14.193 1.00 91.81 88 PRO A CA 1
ATOM 683 C C . PRO A 1 88 ? 11.885 -8.096 -12.977 1.00 91.81 88 PRO A C 1
ATOM 685 O O . PRO A 1 88 ? 11.890 -7.034 -12.367 1.00 91.81 88 PRO A O 1
ATOM 688 N N . SER A 1 89 ? 11.145 -9.140 -12.589 1.00 93.31 89 SER A N 1
ATOM 689 C CA . SER A 1 89 ? 10.315 -9.121 -11.374 1.00 93.31 89 SER A CA 1
ATOM 690 C C . SER A 1 89 ? 11.130 -8.796 -10.111 1.00 93.31 89 SER A C 1
ATOM 692 O O . SER A 1 89 ? 12.306 -9.164 -10.024 1.00 93.31 89 SER A O 1
ATOM 694 N N . SER A 1 90 ? 10.505 -8.148 -9.126 1.00 94.69 90 SER A N 1
ATOM 695 C CA . SER A 1 90 ? 11.101 -7.855 -7.816 1.00 94.69 90 SER A CA 1
ATOM 696 C C . SER A 1 90 ? 10.571 -8.752 -6.706 1.00 94.69 90 SER A C 1
ATOM 698 O O . SER A 1 90 ? 9.486 -9.326 -6.794 1.00 94.69 90 SER A O 1
ATOM 700 N N . ALA A 1 91 ? 11.330 -8.807 -5.613 1.00 95.56 91 ALA A N 1
ATOM 701 C CA . ALA A 1 91 ? 10.788 -9.194 -4.321 1.00 95.56 91 ALA A CA 1
ATOM 702 C C . ALA A 1 91 ? 9.865 -8.080 -3.776 1.00 95.56 91 ALA A C 1
ATOM 704 O O . ALA A 1 91 ? 10.057 -6.913 -4.146 1.00 95.56 91 ALA A O 1
ATOM 705 N N . PRO A 1 92 ? 8.900 -8.414 -2.901 1.00 94.06 92 PRO A N 1
ATOM 706 C CA . PRO A 1 92 ? 8.102 -7.424 -2.182 1.00 94.06 92 PRO A CA 1
ATOM 707 C C . PRO A 1 92 ? 8.974 -6.494 -1.334 1.00 94.06 92 PRO A C 1
ATOM 709 O O . PRO A 1 92 ? 9.946 -6.928 -0.709 1.00 94.06 92 PRO A O 1
ATOM 712 N N . VAL A 1 93 ? 8.628 -5.206 -1.338 1.00 93.69 93 VAL A N 1
ATOM 713 C CA . VAL A 1 93 ? 9.246 -4.170 -0.503 1.00 93.69 93 VAL A CA 1
ATOM 714 C C . VAL A 1 93 ? 8.152 -3.402 0.241 1.00 93.69 93 VAL A C 1
ATOM 716 O O . VAL A 1 93 ? 7.293 -2.831 -0.424 1.00 93.69 93 VAL A O 1
ATOM 719 N N . PRO A 1 94 ? 8.182 -3.365 1.584 1.00 92.56 94 PRO A N 1
ATOM 720 C CA . PRO A 1 94 ? 8.951 -4.273 2.441 1.00 92.56 94 PRO A CA 1
ATOM 721 C C . PRO A 1 94 ? 8.561 -5.747 2.186 1.00 92.56 94 PRO A C 1
ATOM 723 O O . PRO A 1 94 ? 7.492 -6.014 1.639 1.00 92.56 94 PRO A O 1
ATOM 726 N N . PRO A 1 95 ? 9.418 -6.715 2.562 1.00 89.81 95 PRO A N 1
ATOM 727 C CA . PRO A 1 95 ? 9.152 -8.133 2.315 1.00 89.81 95 PRO A CA 1
ATOM 728 C C . PRO A 1 95 ? 7.931 -8.663 3.075 1.00 89.81 95 PRO A C 1
ATOM 730 O O . PRO A 1 95 ? 7.314 -9.625 2.631 1.00 89.81 95 PRO A O 1
ATOM 733 N N . GLU A 1 96 ? 7.598 -8.039 4.204 1.00 85.31 96 GLU A N 1
ATOM 734 C CA . GLU A 1 96 ? 6.456 -8.380 5.044 1.00 85.31 96 GLU A CA 1
ATOM 735 C C . GLU A 1 96 ? 5.964 -7.111 5.748 1.00 85.31 96 GLU A C 1
ATOM 737 O O . GLU A 1 96 ? 6.772 -6.284 6.190 1.00 85.31 96 GLU A O 1
ATOM 742 N N . VAL A 1 97 ? 4.643 -6.956 5.849 1.00 85.62 97 VAL A N 1
ATOM 743 C CA . VAL A 1 97 ? 4.005 -5.894 6.631 1.00 85.62 97 VAL A CA 1
ATOM 744 C C . VAL A 1 97 ? 3.044 -6.534 7.623 1.00 85.62 97 VAL A C 1
ATOM 746 O O . VAL A 1 97 ? 1.980 -6.984 7.210 1.00 85.62 97 VAL A O 1
ATOM 749 N N . PRO A 1 98 ? 3.385 -6.575 8.921 1.00 82.62 98 PRO A N 1
ATOM 750 C CA . PRO A 1 98 ? 2.474 -7.091 9.931 1.00 82.62 98 PRO A CA 1
ATOM 751 C C . PRO A 1 98 ? 1.259 -6.178 10.108 1.00 82.62 98 PRO A C 1
ATOM 753 O O . PRO A 1 98 ? 1.366 -4.948 10.047 1.00 82.62 98 PRO A O 1
ATOM 756 N N . ARG A 1 99 ? 0.112 -6.766 10.449 1.00 81.88 99 ARG A N 1
ATOM 757 C CA . ARG A 1 99 ? -1.122 -6.019 10.699 1.00 81.88 99 ARG A CA 1
ATOM 758 C C . ARG A 1 99 ? -0.960 -4.859 11.664 1.00 81.88 99 ARG A C 1
ATOM 760 O O . ARG A 1 99 ? -0.535 -5.006 12.809 1.00 81.88 99 ARG A O 1
ATOM 767 N N . GLY A 1 100 ? -1.436 -3.699 11.217 1.00 75.12 100 GLY A N 1
ATOM 768 C CA . GLY A 1 100 ? -1.509 -2.494 12.041 1.00 75.12 100 GLY A CA 1
ATOM 769 C C . GLY A 1 100 ? -0.136 -1.936 12.409 1.00 75.12 100 GLY A C 1
ATOM 770 O O . GLY A 1 100 ? -0.061 -0.959 13.153 1.00 75.12 100 GLY A O 1
ATOM 771 N N . VAL A 1 101 ? 0.936 -2.524 11.874 1.00 82.38 101 VAL A N 1
ATOM 772 C CA . VAL A 1 101 ? 2.301 -2.059 12.039 1.00 82.38 101 VAL A CA 1
ATOM 773 C C . VAL A 1 101 ? 2.717 -1.421 10.733 1.00 82.38 101 VAL A C 1
ATOM 775 O O . VAL A 1 101 ? 2.922 -2.082 9.722 1.00 82.38 101 VAL A O 1
ATOM 778 N N . SER A 1 102 ? 2.865 -0.105 10.761 1.00 85.44 102 SER A N 1
ATOM 779 C CA . SER A 1 102 ? 3.461 0.593 9.638 1.00 85.44 102 SER A CA 1
ATOM 780 C C . SER A 1 102 ? 4.966 0.326 9.613 1.00 85.44 102 SER A C 1
ATOM 782 O O . SER A 1 102 ? 5.660 0.614 10.594 1.00 85.44 102 SER A O 1
ATOM 784 N N . VAL A 1 103 ? 5.476 -0.195 8.503 1.00 88.56 103 VAL A N 1
ATOM 785 C CA . VAL A 1 103 ? 6.897 -0.496 8.315 1.00 88.56 103 VAL A CA 1
ATOM 786 C C . VAL A 1 103 ? 7.550 0.637 7.536 1.00 88.56 103 VAL A C 1
ATOM 788 O O . VAL A 1 103 ? 7.079 1.032 6.475 1.00 88.56 103 VAL A O 1
ATOM 791 N N . THR A 1 104 ? 8.654 1.170 8.047 1.00 91.50 104 THR A N 1
ATOM 792 C CA . THR A 1 104 ? 9.440 2.172 7.320 1.00 91.50 104 THR A CA 1
ATOM 793 C C . THR A 1 104 ? 10.559 1.473 6.565 1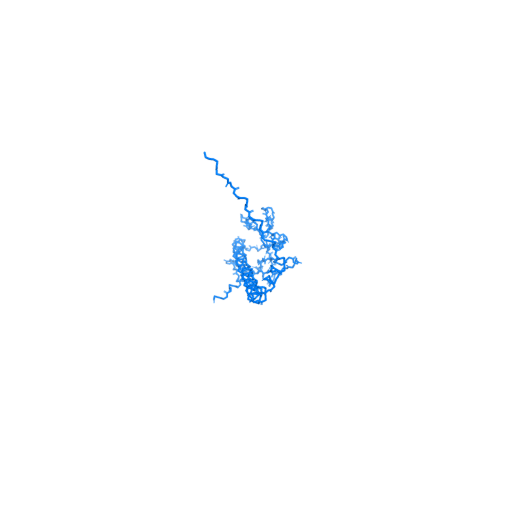.00 91.50 104 THR A C 1
ATOM 795 O O . THR A 1 104 ? 11.444 0.881 7.181 1.00 91.50 104 THR A O 1
ATOM 798 N N . THR A 1 105 ? 10.555 1.578 5.239 1.00 91.62 105 THR A N 1
ATOM 799 C CA . THR A 1 105 ? 11.667 1.111 4.402 1.00 91.62 105 THR A CA 1
ATOM 800 C C . THR A 1 105 ? 12.755 2.173 4.302 1.00 91.62 105 THR A C 1
ATOM 802 O O . THR A 1 105 ? 12.481 3.371 4.218 1.00 91.62 105 THR A O 1
ATOM 805 N N . SER A 1 106 ? 14.000 1.732 4.244 1.00 92.25 106 S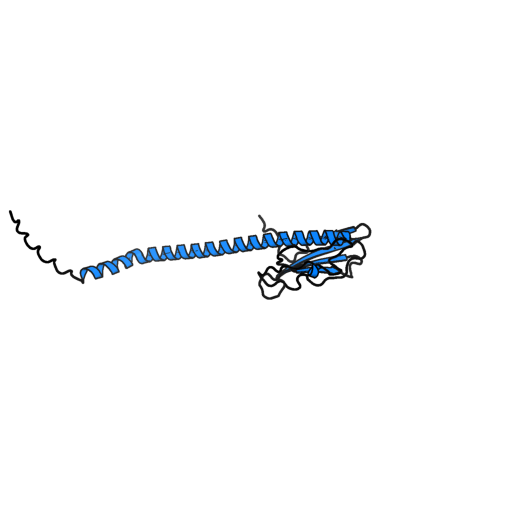ER A N 1
ATOM 806 C CA . SER A 1 106 ? 15.161 2.532 3.884 1.00 92.25 106 SER A CA 1
ATOM 807 C C . SER A 1 106 ? 15.319 2.646 2.358 1.00 92.25 106 SER A C 1
ATOM 809 O O . SER A 1 106 ? 14.878 1.764 1.621 1.00 92.25 106 SER A O 1
ATOM 811 N N . PRO A 1 107 ? 16.045 3.658 1.844 1.00 90.31 107 PRO A N 1
ATOM 812 C CA . PRO A 1 107 ? 16.380 3.729 0.419 1.00 90.31 107 PRO A CA 1
ATOM 813 C C . PRO A 1 107 ? 17.132 2.497 -0.111 1.00 90.31 107 PRO A C 1
ATOM 815 O O . PRO A 1 107 ? 17.118 2.236 -1.307 1.00 90.31 107 PRO A O 1
ATOM 818 N N . SER A 1 108 ? 17.823 1.737 0.747 1.00 91.75 108 SER A N 1
ATOM 819 C CA . SER A 1 108 ? 18.486 0.488 0.346 1.00 91.75 108 SER A CA 1
ATOM 820 C C . SER A 1 108 ? 17.519 -0.636 -0.006 1.00 91.75 108 SER A C 1
ATOM 822 O O . SER A 1 108 ? 17.872 -1.457 -0.849 1.00 91.75 108 SER A O 1
ATOM 824 N N . ASP A 1 109 ? 16.325 -0.658 0.586 1.00 93.50 109 ASP A N 1
ATOM 825 C CA . ASP A 1 109 ? 15.330 -1.713 0.346 1.00 93.50 109 ASP A CA 1
ATOM 826 C C . ASP A 1 109 ? 14.762 -1.634 -1.082 1.00 93.50 109 ASP A C 1
ATOM 828 O O . ASP A 1 109 ? 14.368 -2.638 -1.674 1.00 93.50 109 ASP A O 1
ATOM 832 N N . TRP A 1 110 ? 14.834 -0.440 -1.676 1.00 92.56 110 TRP A N 1
ATOM 833 C CA . TRP A 1 110 ? 14.402 -0.126 -3.035 1.00 92.56 110 TRP A CA 1
ATOM 834 C C . TRP A 1 110 ? 15.496 -0.294 -4.096 1.00 92.56 110 TRP A C 1
ATOM 836 O O . TRP A 1 110 ? 15.266 0.024 -5.256 1.00 92.56 110 TRP A O 1
ATOM 846 N N . LYS A 1 111 ? 16.683 -0.824 -3.773 1.00 91.44 111 LYS A N 1
ATOM 847 C CA . LYS A 1 111 ? 17.791 -0.974 -4.748 1.00 91.44 111 LYS A CA 1
ATOM 848 C C . LYS A 1 111 ? 17.690 -2.225 -5.624 1.00 91.44 111 LYS A C 1
ATOM 850 O O . LYS A 1 111 ? 18.708 -2.801 -6.014 1.00 91.44 111 LYS A O 1
ATOM 855 N N . GLN A 1 112 ? 16.478 -2.670 -5.928 1.00 94.06 112 GLN A N 1
ATOM 856 C CA . GLN A 1 112 ? 16.262 -3.813 -6.805 1.00 94.06 112 GLN A CA 1
ATOM 857 C C . GLN A 1 112 ? 16.341 -3.383 -8.280 1.00 94.06 112 GLN A C 1
ATOM 859 O O . GLN A 1 112 ? 16.100 -2.222 -8.607 1.00 94.06 112 GLN A O 1
ATOM 864 N N . PRO A 1 113 ? 16.669 -4.295 -9.213 1.00 92.12 113 PRO A N 1
ATOM 865 C CA . PRO A 1 113 ? 16.646 -3.959 -10.633 1.00 92.12 113 PRO A CA 1
ATOM 866 C C . PRO A 1 113 ? 15.266 -3.507 -11.128 1.00 92.12 113 PRO A C 1
ATOM 868 O O . PRO A 1 113 ? 15.201 -2.739 -12.079 1.00 92.12 113 PRO A O 1
ATOM 871 N N . ALA A 1 114 ? 14.178 -3.968 -10.498 1.00 91.50 114 ALA A N 1
ATOM 872 C CA . ALA A 1 114 ? 12.828 -3.643 -10.951 1.00 91.50 114 ALA A CA 1
ATOM 873 C C . ALA A 1 114 ? 12.330 -2.257 -10.561 1.00 91.50 114 ALA A C 1
ATOM 875 O O . ALA A 1 114 ? 11.501 -1.675 -11.248 1.00 91.50 114 ALA A O 1
ATOM 876 N N . THR A 1 115 ? 12.844 -1.726 -9.462 1.00 89.94 115 THR A N 1
ATOM 877 C CA . THR A 1 115 ? 12.469 -0.431 -8.894 1.00 89.94 115 THR A CA 1
ATOM 878 C C . THR A 1 115 ? 13.274 0.709 -9.519 1.00 89.94 115 THR A C 1
ATOM 880 O O . THR A 1 115 ? 13.279 1.818 -8.995 1.00 89.94 115 THR A O 1
ATOM 883 N N . ARG A 1 116 ? 14.001 0.463 -10.619 1.00 91.19 116 ARG A N 1
ATOM 884 C CA . ARG A 1 116 ? 14.939 1.418 -11.217 1.00 91.19 116 ARG A CA 1
ATOM 885 C C . ARG A 1 116 ? 14.844 1.437 -12.737 1.00 91.19 116 ARG A C 1
ATOM 887 O O . ARG A 1 116 ? 14.945 0.405 -13.390 1.00 91.19 116 ARG A O 1
ATOM 894 N N . CYS A 1 117 ? 14.768 2.643 -13.289 1.00 87.19 117 CYS A N 1
ATOM 895 C CA . CYS A 1 117 ? 14.743 2.913 -14.723 1.00 87.19 117 CYS A CA 1
ATOM 896 C C . CYS A 1 117 ? 15.710 4.060 -15.036 1.00 87.19 117 CYS A C 1
ATOM 898 O O . CYS A 1 117 ? 15.396 5.241 -14.869 1.00 87.19 117 CYS A O 1
ATOM 900 N N . GLY A 1 118 ? 16.932 3.718 -15.455 1.00 85.31 118 GLY A N 1
ATOM 901 C CA . GLY A 1 118 ? 17.991 4.699 -15.697 1.00 85.31 118 GLY A CA 1
ATOM 902 C C . GLY A 1 118 ? 18.343 5.487 -14.431 1.00 85.31 118 GLY A C 1
ATOM 903 O O . GLY A 1 118 ? 18.887 4.928 -13.483 1.00 85.31 118 GLY A O 1
ATOM 904 N N . ALA A 1 119 ? 18.051 6.790 -14.428 1.00 85.62 119 ALA A N 1
ATOM 905 C CA . ALA A 1 119 ? 18.267 7.674 -13.277 1.00 85.62 119 ALA A CA 1
ATOM 906 C C . ALA A 1 119 ? 17.055 7.769 -12.330 1.00 85.62 119 ALA A C 1
ATOM 908 O O . ALA A 1 119 ? 17.151 8.434 -11.300 1.00 85.62 119 ALA A O 1
ATOM 909 N N . ARG A 1 120 ? 15.919 7.150 -12.680 1.00 88.44 120 ARG A N 1
ATOM 910 C CA . ARG A 1 120 ? 14.722 7.111 -11.835 1.00 88.44 120 ARG A CA 1
ATOM 911 C C . ARG A 1 120 ? 14.724 5.865 -10.966 1.00 88.44 120 ARG A C 1
ATOM 913 O O . ARG A 1 120 ? 15.120 4.787 -11.406 1.00 88.44 120 ARG A O 1
ATOM 920 N N . GLU A 1 121 ? 14.250 6.035 -9.746 1.00 90.88 121 GLU A N 1
ATOM 921 C CA . GLU A 1 121 ? 14.121 4.992 -8.740 1.00 90.88 121 GLU A CA 1
ATOM 922 C C . GLU A 1 121 ? 12.769 5.181 -8.060 1.00 90.88 121 GLU A C 1
ATOM 924 O O . GLU A 1 121 ? 12.436 6.297 -7.666 1.00 90.88 121 GLU A O 1
ATOM 929 N N . PHE A 1 122 ? 11.986 4.109 -7.988 1.00 89.62 122 PHE A N 1
ATOM 930 C CA . PHE A 1 122 ? 10.765 4.078 -7.200 1.00 89.62 122 PHE A CA 1
ATOM 931 C C . PHE A 1 122 ? 11.140 3.875 -5.741 1.00 89.62 122 PHE A C 1
ATOM 933 O O . PHE A 1 122 ? 11.891 2.956 -5.406 1.00 89.62 122 PHE A O 1
ATOM 940 N N . SER A 1 123 ? 10.598 4.721 -4.876 1.00 89.69 123 SER A N 1
ATOM 941 C CA . SER A 1 123 ? 10.716 4.545 -3.439 1.00 89.69 123 SER A CA 1
ATOM 942 C C . SER A 1 123 ? 9.532 5.183 -2.745 1.00 89.69 123 SER A C 1
ATOM 944 O O . SER A 1 123 ? 9.260 6.361 -2.959 1.00 89.69 123 SER A O 1
ATOM 946 N N . VAL A 1 124 ? 8.903 4.452 -1.835 1.00 85.88 124 VAL A N 1
ATOM 947 C CA . VAL A 1 124 ? 7.896 5.042 -0.958 1.00 85.88 124 VAL A CA 1
ATOM 948 C C . VAL A 1 124 ? 8.590 5.630 0.264 1.00 85.88 124 VAL A C 1
ATOM 950 O O . VAL A 1 124 ? 9.384 4.969 0.939 1.00 85.88 124 VAL A O 1
ATOM 953 N N . SER A 1 125 ? 8.295 6.897 0.548 1.00 83.50 125 SER A N 1
ATOM 954 C CA . SER A 1 125 ? 8.779 7.565 1.754 1.00 83.50 125 SER A CA 1
ATOM 955 C C . SER A 1 125 ? 7.801 7.389 2.915 1.00 83.50 125 SER A C 1
ATOM 957 O O . SER A 1 125 ? 6.587 7.436 2.734 1.00 83.50 125 SER A O 1
ATOM 959 N N . GLY A 1 126 ? 8.341 7.222 4.123 1.00 86.81 126 GLY A N 1
ATOM 960 C CA . GLY A 1 126 ? 7.547 7.107 5.341 1.00 86.81 126 GLY A CA 1
ATOM 961 C C . GLY A 1 126 ? 7.028 5.693 5.640 1.00 86.81 126 GLY A C 1
ATOM 962 O O . GLY A 1 126 ? 7.458 4.717 5.015 1.00 86.81 126 GLY A O 1
ATOM 963 N N . PRO A 1 127 ? 6.160 5.579 6.659 1.00 87.50 127 PRO A N 1
ATOM 964 C CA . PRO A 1 127 ? 5.618 4.302 7.100 1.00 87.50 127 PRO A CA 1
ATOM 965 C C . PRO A 1 127 ? 4.620 3.725 6.085 1.00 87.50 127 PRO A C 1
ATOM 967 O O . PRO A 1 127 ? 3.725 4.421 5.611 1.00 87.50 127 PRO A O 1
ATOM 970 N N . GLN A 1 128 ? 4.765 2.441 5.774 1.00 86.44 128 GLN A N 1
ATOM 971 C CA . GLN A 1 128 ? 3.961 1.710 4.796 1.00 86.44 128 GLN A CA 1
ATOM 972 C C . GLN A 1 128 ? 3.121 0.641 5.479 1.00 86.44 128 GLN A C 1
ATOM 974 O O . GLN A 1 128 ? 3.579 -0.014 6.414 1.00 86.44 128 GLN A O 1
ATOM 979 N N . LEU A 1 129 ? 1.895 0.467 4.993 1.00 87.06 129 LEU A N 1
ATOM 980 C CA . LEU A 1 129 ? 0.983 -0.602 5.406 1.00 87.06 129 LEU A CA 1
ATOM 981 C C . LEU A 1 129 ? 0.845 -1.695 4.337 1.00 87.06 129 LEU A C 1
ATOM 983 O O . LEU A 1 129 ? 0.140 -2.672 4.559 1.00 87.06 129 LEU A O 1
ATOM 987 N N . HIS A 1 130 ? 1.547 -1.535 3.217 1.00 90.06 130 HIS A N 1
ATOM 988 C CA . HIS A 1 130 ? 1.491 -2.411 2.058 1.00 90.06 130 HIS A CA 1
ATOM 989 C C . HIS A 1 130 ? 2.901 -2.805 1.642 1.00 90.06 130 HIS A C 1
ATOM 991 O O . HIS A 1 130 ? 3.867 -2.073 1.876 1.00 90.06 130 HIS A O 1
ATOM 997 N N . SER A 1 131 ? 2.992 -3.967 1.013 1.00 92.38 131 SER A N 1
ATOM 998 C CA . SER A 1 131 ? 4.156 -4.418 0.269 1.00 92.38 131 SER A CA 1
ATOM 999 C C . SER A 1 131 ? 3.937 -4.174 -1.220 1.00 92.38 131 SER A C 1
ATOM 1001 O O . SER A 1 131 ? 2.833 -4.341 -1.739 1.00 92.38 131 SER A O 1
ATOM 1003 N N . PHE A 1 132 ? 5.001 -3.772 -1.908 1.00 92.88 132 PHE A N 1
ATOM 1004 C CA . PHE A 1 132 ? 4.975 -3.427 -3.324 1.00 92.88 132 PHE A CA 1
ATOM 1005 C C . PHE A 1 132 ? 5.915 -4.345 -4.098 1.00 92.88 132 PHE A C 1
ATOM 1007 O O . PHE A 1 132 ? 7.067 -4.536 -3.696 1.00 92.88 132 PHE A O 1
ATOM 1014 N N . ARG A 1 133 ? 5.467 -4.884 -5.235 1.00 94.56 133 ARG A N 1
ATOM 1015 C CA . ARG A 1 133 ? 6.347 -5.603 -6.164 1.00 94.56 133 ARG A CA 1
ATOM 1016 C C . ARG A 1 133 ? 5.943 -5.440 -7.617 1.00 94.56 133 ARG A C 1
ATOM 1018 O O . ARG A 1 133 ? 4.774 -5.297 -7.951 1.00 94.56 133 ARG A O 1
ATOM 1025 N N . TRP A 1 134 ? 6.943 -5.539 -8.479 1.00 92.94 134 TRP A N 1
ATOM 1026 C CA . TRP A 1 134 ? 6.774 -5.668 -9.915 1.00 92.94 134 TRP A CA 1
ATOM 1027 C C . TRP A 1 134 ? 6.863 -7.139 -10.320 1.00 92.94 134 TRP A C 1
ATOM 1029 O O . TRP A 1 134 ? 7.787 -7.848 -9.912 1.00 92.94 134 TRP A O 1
ATOM 1039 N N . GLU A 1 135 ? 5.942 -7.598 -11.160 1.00 93.12 135 GLU A N 1
ATOM 1040 C CA . GLU A 1 135 ? 5.936 -8.946 -11.719 1.00 93.12 135 GLU A CA 1
ATOM 1041 C C . GLU A 1 135 ? 5.937 -8.882 -13.247 1.00 93.12 135 GLU A C 1
ATOM 1043 O O . GLU A 1 135 ? 4.952 -8.518 -13.879 1.00 93.12 135 GLU A O 1
ATOM 1048 N N . ARG A 1 136 ? 7.057 -9.249 -13.879 1.00 90.56 136 ARG A N 1
ATOM 1049 C CA . ARG A 1 136 ? 7.127 -9.341 -15.340 1.00 90.56 136 ARG A CA 1
ATOM 1050 C C . ARG A 1 136 ? 6.396 -10.595 -15.815 1.00 90.56 136 ARG A C 1
ATOM 1052 O O . ARG A 1 136 ? 6.755 -11.704 -15.414 1.00 90.56 136 ARG A O 1
ATOM 1059 N N . ILE A 1 137 ? 5.449 -10.437 -16.734 1.00 87.88 137 ILE A N 1
ATOM 1060 C CA . ILE A 1 137 ? 4.606 -11.530 -17.225 1.00 87.88 137 ILE A CA 1
ATOM 1061 C C . ILE A 1 137 ? 5.067 -11.932 -18.623 1.00 87.88 137 ILE A C 1
ATOM 1063 O O . ILE A 1 137 ? 4.891 -11.200 -19.587 1.00 87.88 137 ILE A O 1
ATOM 1067 N N . SER A 1 138 ? 5.644 -13.129 -18.747 1.00 68.00 138 SER A N 1
ATOM 1068 C CA . SER A 1 138 ? 6.285 -13.596 -19.987 1.00 68.00 138 SER A CA 1
ATOM 1069 C C . SER A 1 138 ? 5.333 -13.828 -21.164 1.00 68.00 138 SER A C 1
ATOM 1071 O O . SER A 1 138 ? 5.786 -13.848 -22.307 1.00 68.00 138 SER A O 1
ATOM 1073 N N . SER A 1 139 ? 4.033 -14.019 -20.917 1.00 65.06 139 SER A N 1
ATOM 1074 C CA . SER A 1 139 ? 3.027 -14.185 -21.976 1.00 65.06 139 SER A CA 1
ATOM 1075 C C . SER A 1 139 ? 2.674 -12.874 -22.678 1.00 65.06 139 SER A C 1
ATOM 1077 O O . SER A 1 139 ? 2.150 -12.896 -23.790 1.00 65.06 139 SER A O 1
ATOM 1079 N N . LEU A 1 140 ? 2.966 -11.739 -22.045 1.00 63.31 140 LEU A N 1
ATOM 1080 C CA . LEU A 1 140 ? 2.894 -10.414 -22.636 1.00 63.31 140 LEU A CA 1
ATOM 1081 C C . LEU A 1 140 ? 4.328 -10.093 -23.041 1.00 63.31 140 LEU A C 1
ATOM 1083 O O . LEU A 1 140 ? 5.143 -9.777 -22.182 1.00 63.31 140 LEU A O 1
ATOM 1087 N N . ALA A 1 141 ? 4.669 -10.248 -24.322 1.00 58.53 141 ALA A N 1
ATOM 1088 C CA . ALA A 1 141 ? 6.056 -10.135 -24.796 1.00 58.53 141 ALA A CA 1
ATOM 1089 C C . ALA A 1 141 ? 6.771 -8.845 -24.329 1.00 58.53 141 ALA A C 1
ATOM 1091 O O . ALA A 1 141 ? 7.993 -8.844 -24.230 1.00 58.53 141 ALA A O 1
ATOM 1092 N N . ASP A 1 142 ? 6.004 -7.819 -23.945 1.00 76.88 142 ASP A N 1
ATOM 1093 C CA . ASP A 1 142 ? 6.457 -6.550 -23.386 1.00 76.88 142 ASP A CA 1
ATOM 1094 C C . ASP A 1 142 ? 5.538 -6.064 -22.237 1.00 76.88 142 ASP A C 1
ATOM 1096 O O . ASP A 1 142 ? 5.168 -4.893 -22.189 1.00 76.88 142 ASP A O 1
ATOM 1100 N N . GLY A 1 143 ? 5.105 -6.951 -21.327 1.00 84.75 143 GLY A N 1
ATOM 1101 C CA . GLY A 1 143 ? 4.199 -6.582 -20.226 1.00 84.75 143 GLY A CA 1
ATOM 1102 C C . GLY A 1 143 ? 4.543 -7.139 -18.841 1.00 84.75 143 GLY A C 1
ATOM 1103 O O . GLY A 1 143 ? 5.415 -7.994 -18.661 1.00 84.75 143 GLY A O 1
ATOM 1104 N N . GLY A 1 144 ? 3.836 -6.637 -17.834 1.00 90.06 144 GLY A N 1
ATOM 1105 C CA . GLY A 1 144 ? 3.931 -7.067 -16.441 1.00 90.06 144 GLY A CA 1
ATOM 1106 C C . GLY A 1 144 ? 2.793 -6.515 -15.592 1.00 90.06 144 GLY A C 1
ATOM 1107 O O . GLY A 1 144 ? 1.858 -5.920 -16.117 1.00 90.06 144 GLY A O 1
ATOM 1108 N N . GLU A 1 145 ? 2.872 -6.721 -14.286 1.00 90.88 145 GLU A N 1
ATOM 1109 C CA . GLU A 1 145 ? 1.906 -6.240 -13.305 1.00 90.88 145 GLU A CA 1
ATOM 1110 C C . GLU A 1 145 ? 2.623 -5.549 -12.143 1.00 90.88 145 GLU A C 1
ATOM 1112 O O . GLU A 1 145 ? 3.638 -6.033 -11.634 1.00 90.88 145 GLU A O 1
ATOM 1117 N N . VAL A 1 146 ? 2.071 -4.422 -11.699 1.00 89.81 146 VAL A N 1
ATOM 1118 C CA . VAL A 1 146 ? 2.374 -3.856 -10.381 1.00 89.81 146 VAL A CA 1
ATOM 1119 C C . VAL A 1 146 ? 1.427 -4.510 -9.389 1.00 89.81 146 VAL A C 1
ATOM 1121 O O . VAL A 1 146 ? 0.213 -4.487 -9.588 1.00 89.81 146 VAL A O 1
ATOM 1124 N N . ILE A 1 147 ? 1.983 -5.099 -8.337 1.00 91.69 147 ILE A N 1
ATOM 1125 C CA . ILE A 1 147 ? 1.245 -5.803 -7.296 1.00 91.69 147 ILE A CA 1
ATOM 1126 C C . ILE A 1 147 ? 1.440 -5.057 -5.977 1.00 91.69 147 ILE A C 1
ATOM 1128 O O . ILE A 1 147 ? 2.576 -4.811 -5.558 1.00 91.69 147 ILE A O 1
ATOM 1132 N N . ILE A 1 148 ? 0.322 -4.733 -5.330 1.00 90.44 148 ILE A N 1
ATOM 1133 C CA . ILE A 1 148 ? 0.261 -4.114 -4.004 1.00 90.44 148 ILE A CA 1
ATOM 1134 C C . ILE A 1 148 ? -0.495 -5.076 -3.091 1.00 90.44 148 ILE A C 1
ATOM 1136 O O . ILE A 1 148 ? -1.612 -5.473 -3.414 1.00 90.44 148 ILE A O 1
ATOM 1140 N N . GLU A 1 149 ? 0.133 -5.499 -1.996 1.00 90.12 149 GLU A N 1
ATOM 1141 C CA . GLU A 1 149 ? -0.389 -6.533 -1.091 1.00 90.12 149 GLU A CA 1
ATOM 1142 C C . GLU A 1 149 ? -0.353 -6.038 0.366 1.00 90.12 149 GLU A C 1
ATOM 1144 O O . GLU A 1 149 ? 0.669 -5.501 0.803 1.00 90.12 149 GLU A O 1
ATOM 1149 N N . ALA A 1 150 ? -1.429 -6.252 1.133 1.00 85.81 150 ALA A N 1
ATOM 1150 C CA . ALA A 1 150 ? -1.461 -6.026 2.584 1.00 85.81 150 ALA A CA 1
ATOM 1151 C C . ALA A 1 150 ? -2.167 -7.132 3.370 1.00 85.81 150 ALA A C 1
ATOM 1153 O O . ALA A 1 150 ? -3.189 -7.665 2.939 1.00 85.81 150 ALA A O 1
ATOM 1154 N N . ASP A 1 151 ? -1.630 -7.370 4.567 1.00 82.31 151 ASP A N 1
ATOM 1155 C CA . ASP A 1 151 ? -2.252 -8.087 5.680 1.00 82.31 151 ASP A CA 1
ATOM 1156 C C . ASP A 1 151 ? -2.961 -7.061 6.593 1.00 82.31 151 ASP A C 1
ATOM 1158 O O . ASP A 1 151 ? -2.345 -6.208 7.250 1.00 82.31 151 ASP A O 1
ATOM 1162 N N . LEU A 1 152 ? -4.289 -7.085 6.568 1.00 74.25 152 LEU A N 1
ATOM 1163 C CA . LEU A 1 152 ? -5.180 -6.153 7.253 1.00 74.25 152 LEU A CA 1
ATOM 1164 C C . LEU A 1 152 ? -5.738 -6.731 8.563 1.00 74.25 152 LEU A C 1
ATOM 1166 O O . LEU A 1 152 ? -6.129 -5.952 9.452 1.00 74.25 152 LEU A O 1
ATOM 1170 N N . ASP A 1 153 ? -5.763 -8.055 8.714 1.00 76.25 153 ASP A N 1
ATOM 1171 C CA . ASP A 1 153 ? -6.368 -8.772 9.834 1.00 76.25 153 ASP A CA 1
ATOM 1172 C C . ASP A 1 153 ? -5.357 -9.472 10.771 1.00 76.25 153 ASP A C 1
ATOM 1174 O O . ASP A 1 153 ? -5.669 -9.708 11.949 1.00 76.25 153 ASP A O 1
ATOM 1178 N N . GLY A 1 154 ? -4.105 -9.613 10.336 1.00 71.56 154 GLY A N 1
ATOM 1179 C CA . GLY A 1 154 ? -2.952 -10.094 11.098 1.00 71.56 154 GLY A CA 1
ATOM 1180 C C . GLY A 1 154 ? -2.781 -11.593 11.140 1.00 71.56 154 GLY A C 1
ATOM 1181 O O . GLY A 1 154 ? -2.070 -12.070 12.030 1.00 71.56 154 GLY A O 1
ATOM 1182 N N . ASP A 1 155 ? -3.430 -12.332 10.248 1.00 77.31 155 ASP A N 1
ATOM 1183 C CA . ASP A 1 155 ? -3.258 -13.775 10.132 1.00 77.31 155 ASP A CA 1
ATOM 1184 C C . ASP A 1 155 ? -2.057 -14.179 9.249 1.00 77.31 155 ASP A C 1
ATOM 1186 O O . ASP A 1 155 ? -1.721 -15.366 9.160 1.00 77.31 155 ASP A O 1
ATOM 1190 N N . GLY A 1 156 ? -1.355 -13.194 8.671 1.00 76.94 156 GLY A N 1
ATOM 1191 C CA . GLY A 1 156 ? -0.224 -13.391 7.768 1.00 76.94 156 GLY A CA 1
ATOM 1192 C C . GLY A 1 156 ? -0.632 -13.760 6.339 1.00 76.94 156 GLY A C 1
ATOM 1193 O O . GLY A 1 156 ? 0.238 -14.045 5.510 1.00 76.94 156 GLY A O 1
ATOM 1194 N N . ALA A 1 157 ? -1.930 -13.776 6.034 1.00 83.75 157 ALA A N 1
ATOM 1195 C CA . ALA A 1 157 ? -2.459 -13.859 4.688 1.00 83.75 157 ALA A CA 1
ATOM 1196 C C . ALA A 1 157 ? -2.664 -12.457 4.098 1.00 83.75 157 ALA A C 1
ATOM 1198 O O . ALA A 1 157 ? -2.708 -11.435 4.776 1.00 83.75 157 ALA A O 1
ATOM 1199 N N . VAL A 1 158 ? -2.739 -12.412 2.771 1.00 83.50 158 VAL A N 1
ATOM 1200 C CA . VAL A 1 158 ? -3.013 -11.175 2.043 1.00 83.50 158 VAL A CA 1
ATOM 1201 C C . VAL A 1 158 ? -4.524 -10.962 2.019 1.00 83.50 158 VAL A C 1
ATOM 1203 O O . VAL A 1 158 ? -5.228 -11.687 1.316 1.00 83.50 158 VAL A O 1
ATOM 1206 N N . ASP A 1 159 ? -5.000 -9.955 2.746 1.00 80.19 159 ASP A N 1
ATOM 1207 C CA . ASP A 1 159 ? -6.402 -9.520 2.735 1.00 80.19 159 ASP A CA 1
ATOM 1208 C C . ASP A 1 159 ? -6.709 -8.594 1.559 1.00 80.19 159 ASP A C 1
ATOM 1210 O O . ASP A 1 159 ? -7.803 -8.617 0.998 1.00 80.19 159 ASP A O 1
ATOM 1214 N N . HIS A 1 160 ? -5.741 -7.749 1.200 1.00 82.81 160 HIS A N 1
ATOM 1215 C CA . HIS A 1 160 ? -5.867 -6.794 0.111 1.00 82.81 160 HIS A CA 1
ATOM 1216 C C . HIS A 1 160 ? -4.808 -7.052 -0.947 1.00 82.81 160 HIS A C 1
ATOM 1218 O O . HIS A 1 160 ? -3.614 -7.091 -0.642 1.00 82.81 160 HIS A O 1
ATOM 1224 N N . LYS A 1 161 ? -5.251 -7.182 -2.199 1.00 87.75 161 LYS A N 1
ATOM 1225 C CA . LYS A 1 161 ? -4.373 -7.322 -3.354 1.00 87.75 161 LYS A CA 1
ATOM 1226 C C . LYS A 1 161 ? -4.878 -6.498 -4.532 1.00 87.75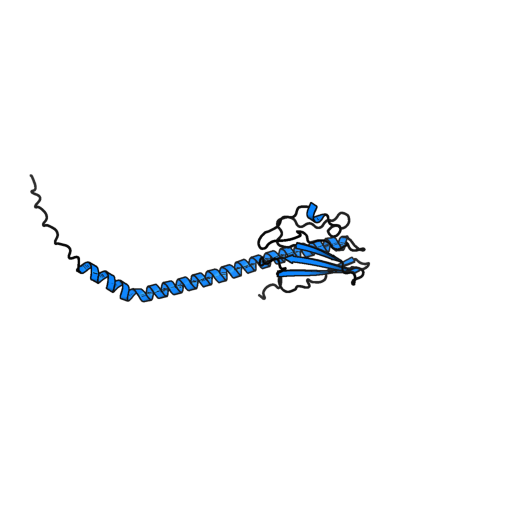 161 LYS A C 1
ATOM 1228 O O . LYS A 1 161 ? -5.843 -6.884 -5.186 1.00 87.75 161 LYS A O 1
ATOM 1233 N N . ALA A 1 162 ? -4.171 -5.419 -4.845 1.00 86.00 162 ALA A N 1
ATOM 1234 C CA . ALA A 1 162 ? -4.392 -4.650 -6.063 1.00 86.00 162 ALA A CA 1
ATOM 1235 C C . ALA A 1 162 ? -3.372 -5.044 -7.137 1.00 86.00 162 ALA A C 1
ATOM 1237 O O . ALA A 1 162 ? -2.188 -5.263 -6.851 1.00 86.00 162 ALA A O 1
ATOM 1238 N N . ARG A 1 163 ? -3.838 -5.140 -8.387 1.00 88.44 163 ARG A N 1
ATOM 1239 C CA . ARG A 1 163 ? -2.997 -5.438 -9.549 1.00 88.44 163 ARG A CA 1
ATOM 1240 C C . ARG A 1 163 ? -3.248 -4.442 -10.663 1.00 88.44 163 ARG A C 1
ATOM 1242 O O . ARG A 1 163 ? -4.389 -4.240 -11.070 1.00 88.44 163 ARG A O 1
ATOM 1249 N N . PHE A 1 164 ? -2.172 -3.892 -11.204 1.00 84.81 164 PHE A N 1
ATOM 1250 C CA . PHE A 1 164 ? -2.222 -2.967 -12.330 1.00 84.81 164 PHE A CA 1
ATOM 1251 C C . PHE A 1 164 ? -1.444 -3.575 -13.485 1.00 84.81 164 PHE A C 1
ATOM 1253 O O . PHE A 1 164 ? -0.221 -3.720 -13.408 1.00 84.81 164 PHE A O 1
ATOM 1260 N N . ALA A 1 165 ? -2.152 -3.963 -14.545 1.00 87.25 165 ALA A N 1
ATOM 1261 C CA . ALA A 1 165 ? -1.517 -4.483 -15.747 1.00 87.25 165 ALA A CA 1
ATOM 1262 C C . ALA A 1 165 ? -0.746 -3.364 -16.446 1.00 87.25 165 ALA A C 1
ATOM 1264 O O . ALA A 1 165 ? -1.269 -2.272 -16.639 1.00 87.25 165 ALA A O 1
ATOM 1265 N N . VAL A 1 166 ? 0.474 -3.649 -16.880 1.00 85.31 166 VAL A N 1
ATOM 1266 C CA . VAL A 1 166 ? 1.290 -2.743 -17.679 1.00 85.31 166 VAL A CA 1
ATOM 1267 C C . VAL A 1 166 ? 1.637 -3.435 -18.984 1.00 85.31 166 VAL A C 1
ATOM 1269 O O . VAL A 1 166 ? 2.234 -4.512 -18.996 1.00 85.31 166 VAL A O 1
ATOM 1272 N N . ILE A 1 167 ? 1.251 -2.816 -20.093 1.00 85.94 167 ILE A N 1
ATOM 1273 C CA . ILE A 1 167 ? 1.476 -3.325 -21.442 1.00 85.94 167 ILE A CA 1
ATOM 1274 C C . ILE A 1 167 ? 2.283 -2.279 -22.192 1.00 85.94 167 ILE A C 1
ATOM 1276 O O . ILE A 1 167 ? 1.825 -1.149 -22.363 1.00 85.94 167 ILE A O 1
ATOM 1280 N N . CYS A 1 168 ? 3.467 -2.649 -22.660 1.00 81.94 168 CYS A N 1
ATOM 1281 C CA . CYS A 1 168 ? 4.310 -1.769 -23.449 1.00 81.94 168 CYS A CA 1
ATOM 1282 C C . CYS A 1 168 ? 4.317 -2.174 -24.920 1.00 81.94 168 CYS A C 1
ATOM 1284 O O . CYS A 1 168 ? 4.228 -3.346 -25.274 1.00 81.94 168 CYS A O 1
ATOM 1286 N N . ASP A 1 169 ? 4.420 -1.176 -25.788 1.00 84.00 169 ASP A N 1
ATOM 1287 C CA . ASP A 1 169 ? 4.714 -1.336 -27.202 1.00 84.00 169 ASP A CA 1
ATOM 1288 C C . ASP A 1 169 ? 5.842 -0.368 -27.609 1.00 84.00 169 ASP A C 1
ATOM 1290 O O . ASP A 1 169 ? 6.454 0.324 -26.793 1.00 84.00 169 ASP A O 1
ATOM 1294 N N . HIS A 1 170 ? 6.135 -0.302 -28.906 1.00 79.94 170 HIS A N 1
ATOM 1295 C CA . HIS A 1 170 ? 7.147 0.597 -29.467 1.00 79.94 170 HIS A CA 1
ATOM 1296 C C . HIS A 1 170 ? 6.842 2.102 -29.292 1.00 79.94 170 HIS A C 1
ATOM 1298 O O . HIS A 1 170 ? 7.689 2.929 -29.629 1.00 79.94 170 HIS A O 1
ATOM 1304 N N . ARG A 1 171 ? 5.648 2.477 -28.818 1.00 81.00 171 ARG A N 1
ATOM 1305 C CA . ARG A 1 171 ? 5.196 3.863 -28.609 1.00 81.00 171 ARG A CA 1
ATOM 1306 C C . ARG A 1 171 ? 5.166 4.259 -27.135 1.00 81.00 171 ARG A C 1
ATOM 1308 O O . ARG A 1 171 ? 5.059 5.450 -26.856 1.00 81.00 171 ARG A O 1
ATOM 1315 N N . GLY A 1 172 ? 5.272 3.305 -26.213 1.00 78.81 172 GLY A N 1
ATOM 1316 C CA . GLY A 1 172 ? 5.281 3.557 -24.774 1.00 78.81 172 GLY A CA 1
ATOM 1317 C C . GLY A 1 172 ? 4.625 2.433 -23.982 1.00 78.81 172 GLY A C 1
ATOM 1318 O O . GLY A 1 172 ? 4.345 1.365 -24.518 1.00 78.81 172 GLY A O 1
ATOM 1319 N N . CYS A 1 173 ? 4.377 2.688 -22.701 1.00 81.06 173 CYS A N 1
ATOM 1320 C CA . CYS A 1 173 ? 3.669 1.775 -21.813 1.00 81.06 173 CYS A CA 1
ATOM 1321 C C . CYS A 1 173 ? 2.290 2.334 -21.473 1.00 81.06 173 CYS A C 1
ATOM 1323 O O . CYS A 1 173 ? 2.135 3.537 -21.277 1.00 81.06 173 CYS A O 1
ATOM 1325 N N . LEU A 1 174 ? 1.297 1.453 -21.419 1.00 80.69 174 LEU A N 1
ATOM 1326 C CA . LEU A 1 174 ? -0.045 1.736 -20.938 1.00 80.69 174 LEU A CA 1
ATOM 1327 C C . LEU A 1 174 ? -0.273 0.935 -19.667 1.00 80.69 174 LEU A C 1
ATOM 1329 O O . LEU A 1 174 ? 0.035 -0.258 -19.623 1.00 80.69 174 LEU A O 1
ATOM 1333 N N . VAL A 1 175 ? -0.833 1.589 -18.659 1.00 75.12 175 VAL A N 1
ATOM 1334 C CA . VAL A 1 175 ? -1.278 0.933 -17.433 1.00 75.12 175 VAL A CA 1
ATOM 1335 C C . VAL A 1 175 ? -2.787 0.783 -17.511 1.00 75.12 175 VAL A C 1
ATOM 1337 O O . VAL A 1 175 ? -3.496 1.747 -17.798 1.00 75.12 175 VAL A O 1
ATOM 1340 N N . GLY A 1 176 ? -3.255 -0.453 -17.375 1.00 72.31 176 GLY A N 1
ATOM 1341 C CA . GLY A 1 176 ? -4.673 -0.770 -17.302 1.00 72.31 176 GLY A CA 1
ATOM 1342 C C . GLY A 1 176 ? -5.262 -0.338 -15.965 1.00 72.31 176 GLY A C 1
ATOM 1343 O O . GLY A 1 176 ? -4.533 -0.106 -14.999 1.00 72.31 176 GLY A O 1
ATOM 1344 N N . ASP A 1 177 ? -6.588 -0.265 -15.915 1.00 72.88 177 ASP A N 1
ATOM 1345 C CA . ASP A 1 177 ? -7.307 -0.036 -14.666 1.00 72.88 177 ASP A CA 1
ATOM 1346 C C . ASP A 1 177 ? -6.933 -1.099 -13.623 1.00 72.88 177 ASP A C 1
ATOM 1348 O O . ASP A 1 177 ? -6.533 -2.221 -13.966 1.00 72.88 177 ASP A O 1
ATOM 1352 N N . ALA A 1 178 ? -7.068 -0.742 -12.344 1.00 65.75 178 ALA A N 1
ATOM 1353 C CA . ALA A 1 178 ? -6.875 -1.684 -11.255 1.00 65.75 178 ALA A CA 1
ATOM 1354 C C . ALA A 1 178 ? -7.792 -2.897 -11.472 1.00 65.75 178 ALA A C 1
ATOM 1356 O O . ALA A 1 178 ? -9.018 -2.780 -11.466 1.00 65.75 178 ALA A O 1
ATOM 1357 N N . MET A 1 179 ? -7.198 -4.074 -11.656 1.00 66.44 179 MET A N 1
ATOM 1358 C CA . MET A 1 179 ? -7.920 -5.337 -11.573 1.00 66.44 179 MET A CA 1
ATOM 1359 C C . MET A 1 179 ? -8.044 -5.653 -10.086 1.00 66.44 179 MET A C 1
ATOM 1361 O O . MET A 1 179 ? -7.230 -6.384 -9.522 1.00 66.44 179 MET A O 1
ATOM 1365 N N . GLU A 1 180 ? -8.979 -4.982 -9.420 1.00 61.62 180 GLU A N 1
ATOM 1366 C CA . GLU A 1 180 ? -9.195 -5.171 -7.993 1.00 61.62 180 GLU A CA 1
ATOM 1367 C C . GLU A 1 180 ? -10.003 -6.435 -7.710 1.00 61.62 180 GLU A C 1
ATOM 1369 O O . GLU A 1 180 ? -11.137 -6.584 -8.166 1.00 61.62 180 GLU A O 1
ATOM 1374 N N . ASP A 1 181 ? -9.464 -7.271 -6.825 1.00 61.41 181 ASP A N 1
ATOM 1375 C CA . ASP A 1 181 ? -10.268 -8.138 -5.971 1.00 61.41 181 ASP A CA 1
ATOM 1376 C C . ASP A 1 181 ? -10.715 -7.317 -4.729 1.00 61.41 181 ASP A C 1
ATOM 1378 O O . ASP A 1 181 ? -10.283 -7.551 -3.606 1.00 61.41 181 ASP A O 1
ATOM 1382 N N . GLY A 1 182 ? -11.564 -6.302 -4.948 1.00 53.50 182 GLY A N 1
ATOM 1383 C CA . GLY A 1 182 ? -12.597 -5.851 -3.999 1.00 53.50 182 GLY A CA 1
ATOM 1384 C C . GLY A 1 182 ? -12.256 -5.019 -2.749 1.00 53.50 182 GLY A C 1
ATOM 1385 O O . GLY A 1 182 ? -12.855 -5.305 -1.711 1.00 53.50 182 GLY A O 1
ATOM 1386 N N . TYR A 1 183 ? -11.421 -3.969 -2.785 1.00 57.97 183 TYR A N 1
ATOM 1387 C CA . TYR A 1 183 ? -11.183 -3.166 -1.565 1.00 57.97 183 TYR A CA 1
ATOM 1388 C C . TYR A 1 183 ? -11.345 -1.642 -1.691 1.00 57.97 183 TYR A C 1
ATOM 1390 O O . TYR A 1 183 ? -11.750 -1.009 -0.713 1.00 57.97 183 TYR A O 1
ATOM 1398 N N . CYS A 1 184 ? -11.104 -1.054 -2.861 1.00 63.03 184 CYS A N 1
ATOM 1399 C CA . CYS A 1 184 ? -11.148 0.391 -3.079 1.00 63.03 184 CYS A CA 1
ATOM 1400 C C . CYS A 1 184 ? -12.364 0.864 -3.875 1.00 63.03 184 CYS A C 1
ATOM 1402 O O . CYS A 1 184 ? -12.362 1.983 -4.390 1.00 63.03 184 CYS A O 1
ATOM 1404 N N . ASP A 1 185 ? -13.439 0.073 -3.894 1.00 59.06 185 ASP A N 1
ATOM 1405 C CA . ASP A 1 185 ? -14.732 0.563 -4.357 1.00 59.06 185 ASP A CA 1
ATOM 1406 C C . ASP A 1 185 ? -15.199 1.666 -3.386 1.00 59.06 185 ASP A C 1
ATOM 1408 O O . ASP A 1 185 ? -15.422 1.389 -2.195 1.00 59.06 185 ASP A O 1
ATOM 1412 N N . PRO A 1 186 ? -15.322 2.935 -3.829 1.00 53.34 186 PRO A N 1
ATOM 1413 C CA . PRO A 1 186 ? -15.921 3.957 -2.991 1.00 53.34 186 PRO A CA 1
ATOM 1414 C C . PRO A 1 186 ? -17.326 3.471 -2.646 1.00 53.34 186 PRO A C 1
ATOM 1416 O O . PRO A 1 186 ? -18.105 3.123 -3.534 1.00 53.34 186 PRO A O 1
ATOM 1419 N N . ALA A 1 187 ? -17.638 3.386 -1.348 1.00 49.53 187 ALA A N 1
ATOM 1420 C CA . ALA A 1 187 ? -18.977 3.009 -0.916 1.00 49.53 187 ALA A CA 1
ATOM 1421 C C . ALA A 1 187 ? -19.991 3.871 -1.690 1.00 49.53 187 ALA A C 1
ATOM 1423 O O . ALA A 1 187 ? -19.777 5.083 -1.762 1.00 49.53 187 ALA A O 1
ATOM 1424 N N . PRO A 1 188 ? -21.039 3.277 -2.288 1.00 55.00 188 PRO A N 1
ATOM 1425 C CA . PRO A 1 188 ? -22.012 4.049 -3.045 1.00 55.00 188 PRO A CA 1
ATOM 1426 C C . PRO A 1 188 ? -22.582 5.156 -2.151 1.00 55.00 188 PRO A C 1
ATOM 1428 O O . PRO A 1 188 ? -22.961 4.878 -1.007 1.00 55.00 188 PRO A O 1
ATOM 1431 N N . ASP A 1 189 ? -22.569 6.386 -2.673 1.00 51.31 189 ASP A N 1
ATOM 1432 C CA . ASP A 1 189 ? -23.097 7.594 -2.022 1.00 51.31 189 ASP A CA 1
ATOM 1433 C C . ASP A 1 189 ? -24.564 7.444 -1.577 1.00 51.31 189 ASP A C 1
ATOM 1435 O O . ASP A 1 189 ? -25.372 6.833 -2.324 1.00 51.31 189 ASP A O 1
#